Protein AF-A0A1I8PEB0-F1 (afdb_monomer)

Foldseek 3Di:
DDPVVVVVVVVVVVVVVVVVVVVVVVVVVVVVVVVVVVVVVVVVVVVVVVVVVVVVVVVVVVVVVVVCVVVVVVVPLQPDDDPPDPPVLVVLLNVVLVCPQPEDPVSLVVVLVPDDPVCLVSLLVSLLSQQPPPHLQARVCRHYPLVLLVQADCCCPDVRHHPVVSVSVLVSSCSSRDDVVDDPVNSNVSNRNNSVVSVVVVVVVVVVVVVPDPPDDDDDDDDDDDDDDDPDDDDDPDPDDPPDDDDDDDDDDDDDDDD

InterPro domains:
  IPR032071 Domain of unknown function DUF4806 [PF16064] (99-176)

Solvent-accessible surface area (backbone atoms only — not comparable to full-atom values): 15613 Å² total; per-residue (Å²): 133,60,72,68,59,55,52,52,52,50,50,52,51,53,52,51,52,51,49,54,52,48,61,61,64,65,47,55,66,60,56,53,51,50,54,50,50,51,53,50,52,52,49,53,52,51,52,54,51,53,50,50,52,51,51,51,57,48,52,53,50,51,52,53,48,62,66,42,49,67,59,54,46,66,60,36,78,82,68,68,77,68,99,83,61,63,74,67,59,54,52,53,42,55,58,56,54,70,55,48,41,30,59,43,64,67,56,48,53,53,49,46,68,70,59,44,89,92,47,45,66,55,50,20,55,48,47,25,66,57,24,56,100,59,39,51,44,73,27,42,66,54,52,36,19,69,61,34,50,70,48,38,32,66,86,29,65,90,93,21,46,40,49,67,73,40,52,66,54,52,50,36,54,46,63,35,67,59,46,95,91,62,45,72,70,58,51,54,51,36,48,49,50,13,49,48,52,55,49,51,53,52,51,50,58,51,50,54,58,58,72,70,47,79,91,77,76,92,72,88,85,80,90,81,95,75,84,90,80,80,86,79,77,82,81,79,82,79,80,86,76,84,76,79,83,80,84,78,81,84,78,89,79,81,87,83,88,84,137

Nearest PDB structures (foldseek):
  7mfe-assembly1_C  TM=2.467E-01  e=4.191E+00  Homo sapiens

Radius of gyration: 39.17 Å; Cα contacts (8 Å, |Δi|>4): 129; chains: 1; bounding box: 96×55×120 Å

Mean predicted aligned error: 18.38 Å

pLDDT: mean 77.42, std 20.1, range [35.03, 95.75]

Organism: Stomoxys calcitrans (NCBI:txid35570)

Structure (mmCIF, N/CA/C/O backbone):
data_AF-A0A1I8PEB0-F1
#
_entry.id   AF-A0A1I8PEB0-F1
#
loop_
_atom_site.group_PDB
_atom_site.id
_atom_site.type_symbol
_atom_site.label_atom_id
_atom_site.label_alt_id
_atom_site.label_comp_id
_atom_site.label_asym_id
_atom_site.label_entity_id
_atom_site.label_seq_id
_atom_site.pdbx_PDB_ins_code
_atom_site.Cartn_x
_atom_site.Cartn_y
_atom_site.Cartn_z
_atom_site.occupancy
_atom_site.B_iso_or_equiv
_atom_site.auth_seq_id
_atom_site.auth_comp_id
_atom_site.auth_asym_id
_atom_site.auth_atom_id
_atom_site.pdbx_PDB_model_num
ATOM 1 N N . MET A 1 1 ? 44.544 24.544 -92.061 1.00 59.66 1 MET A N 1
ATOM 2 C CA . MET A 1 1 ? 44.917 23.371 -91.244 1.00 59.66 1 MET A CA 1
ATOM 3 C C . MET A 1 1 ? 44.962 22.172 -92.156 1.00 59.66 1 MET A C 1
ATOM 5 O O . MET A 1 1 ? 43.990 21.951 -92.871 1.00 59.66 1 MET A O 1
ATOM 9 N N . ASP A 1 2 ? 46.089 21.476 -92.161 1.00 87.69 2 ASP A N 1
ATOM 10 C CA . ASP A 1 2 ? 46.293 20.269 -92.954 1.00 87.69 2 ASP A CA 1
ATOM 11 C C . ASP A 1 2 ? 45.490 19.097 -92.355 1.00 87.69 2 ASP A C 1
ATOM 13 O O . ASP A 1 2 ? 45.157 19.089 -91.167 1.00 87.69 2 ASP A O 1
ATOM 17 N N . LEU A 1 3 ? 45.118 18.117 -93.174 1.00 89.12 3 LEU A N 1
ATOM 18 C CA . LEU A 1 3 ? 44.353 16.955 -92.718 1.00 89.12 3 LEU A CA 1
ATOM 19 C C . LEU A 1 3 ? 45.156 16.146 -91.688 1.00 89.12 3 LEU A C 1
ATOM 21 O O . LEU A 1 3 ? 44.590 15.668 -90.706 1.00 89.12 3 LEU A O 1
ATOM 25 N N . ALA A 1 4 ? 46.478 16.076 -91.867 1.00 89.69 4 ALA A N 1
ATOM 26 C CA . ALA A 1 4 ? 47.392 15.392 -90.960 1.00 89.69 4 ALA A CA 1
ATOM 27 C C . ALA A 1 4 ? 47.328 15.946 -89.526 1.00 89.69 4 ALA A C 1
ATOM 29 O O . ALA A 1 4 ? 47.241 15.172 -88.574 1.00 89.69 4 ALA A O 1
ATOM 30 N N . THR A 1 5 ? 47.267 17.273 -89.357 1.00 91.19 5 THR A N 1
ATOM 31 C CA . THR A 1 5 ? 47.213 17.893 -88.021 1.00 91.19 5 THR A CA 1
ATOM 32 C C . THR A 1 5 ? 45.907 17.576 -87.294 1.00 91.19 5 THR A C 1
ATOM 34 O O . THR A 1 5 ? 45.917 17.316 -86.095 1.00 91.19 5 THR A O 1
ATOM 37 N N . LYS A 1 6 ? 44.782 17.513 -88.020 1.00 92.69 6 LYS A N 1
ATOM 38 C CA .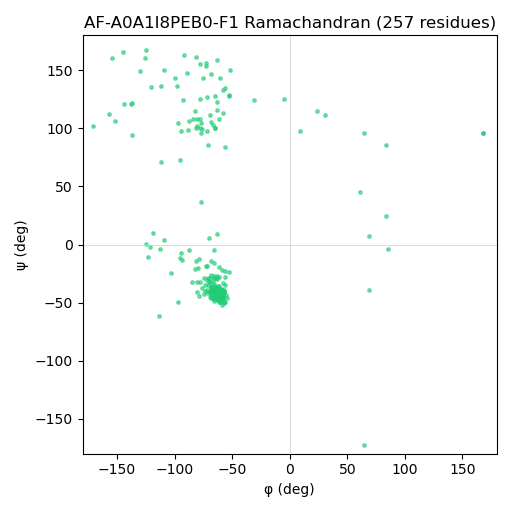 LYS A 1 6 ? 43.484 17.134 -87.433 1.00 92.69 6 LYS A CA 1
ATOM 39 C C . LYS A 1 6 ? 43.444 15.667 -87.008 1.00 92.69 6 LYS A C 1
ATOM 41 O O . LYS A 1 6 ? 42.836 15.339 -85.994 1.00 92.69 6 LYS A O 1
ATOM 46 N N . VAL A 1 7 ? 44.080 14.784 -87.780 1.00 93.81 7 VAL A N 1
ATOM 47 C CA . VAL A 1 7 ? 44.193 13.361 -87.430 1.00 93.81 7 VAL A CA 1
ATOM 48 C C . VAL A 1 7 ? 45.044 13.190 -86.171 1.00 93.81 7 VAL A C 1
ATOM 50 O O . VAL A 1 7 ? 44.667 12.426 -85.287 1.00 93.81 7 VAL A O 1
ATOM 53 N N . GLU A 1 8 ? 46.138 13.938 -86.037 1.00 93.94 8 GLU A N 1
ATOM 54 C CA . GLU A 1 8 ? 46.986 13.883 -84.844 1.00 93.94 8 GLU A CA 1
ATOM 55 C C . GLU A 1 8 ? 46.269 14.405 -83.584 1.00 93.94 8 GLU A C 1
ATOM 57 O O . GLU A 1 8 ? 46.359 13.790 -82.520 1.00 93.94 8 GLU A O 1
ATOM 62 N N . GLU A 1 9 ? 45.497 15.491 -83.699 1.00 93.56 9 GLU A N 1
ATOM 63 C CA . GLU A 1 9 ? 44.647 15.998 -82.611 1.00 93.56 9 GLU A CA 1
ATOM 64 C C . GLU A 1 9 ? 43.569 14.988 -82.197 1.00 93.56 9 GLU A C 1
ATOM 66 O O . GLU A 1 9 ? 43.364 14.753 -81.005 1.00 93.56 9 GLU A O 1
ATOM 71 N N . LEU A 1 10 ? 42.917 14.334 -83.165 1.00 93.75 10 LEU A N 1
ATOM 72 C CA . LEU A 1 10 ? 41.929 13.289 -82.887 1.00 93.75 10 LEU A CA 1
ATOM 73 C C . LEU A 1 10 ? 42.548 12.076 -82.191 1.00 93.75 10 LEU A C 1
ATOM 75 O O . LEU A 1 10 ? 41.932 11.523 -81.279 1.00 93.75 10 LEU A O 1
ATOM 79 N N . ILE A 1 11 ? 43.760 11.672 -82.577 1.00 95.25 11 ILE A N 1
ATOM 80 C CA . ILE A 1 11 ? 44.478 10.585 -81.904 1.00 95.25 11 ILE A CA 1
ATOM 81 C C . ILE A 1 11 ? 44.767 10.977 -80.454 1.00 95.25 11 ILE A C 1
ATOM 83 O O . ILE A 1 11 ? 44.445 10.195 -79.563 1.00 95.25 11 ILE A O 1
ATOM 87 N N . LYS A 1 12 ? 45.272 12.196 -80.206 1.00 95.31 12 LYS A N 1
ATOM 88 C CA . LYS A 1 12 ? 45.546 12.704 -78.848 1.00 95.31 12 LYS A CA 1
ATOM 89 C C . LYS A 1 12 ? 44.291 12.735 -77.976 1.00 95.31 12 LYS A C 1
ATOM 91 O O . LYS A 1 12 ? 44.322 12.249 -76.846 1.00 95.31 12 LYS A O 1
ATOM 96 N N . LEU A 1 13 ? 43.175 13.236 -78.509 1.00 95.25 13 LEU A N 1
ATOM 97 C CA . LEU A 1 13 ? 41.889 13.238 -77.805 1.00 95.25 13 LEU A CA 1
ATOM 98 C C . LEU A 1 13 ? 41.402 11.817 -77.514 1.00 95.25 13 LEU A C 1
ATOM 100 O O . LEU A 1 13 ? 40.987 11.524 -76.397 1.00 95.25 13 LEU A O 1
ATOM 104 N N . THR A 1 14 ? 41.507 10.913 -78.488 1.00 94.06 14 THR A N 1
ATOM 105 C CA . THR A 1 14 ? 41.080 9.518 -78.318 1.00 94.06 14 THR A CA 1
ATOM 106 C C . THR A 1 14 ? 41.932 8.797 -77.274 1.00 94.06 14 THR A C 1
ATOM 108 O O . THR A 1 14 ? 41.401 8.013 -76.490 1.00 94.06 14 THR A O 1
ATOM 111 N N . THR A 1 15 ? 43.241 9.054 -77.226 1.00 94.44 15 THR A N 1
ATOM 112 C CA . THR A 1 15 ? 44.120 8.480 -76.198 1.00 94.44 15 THR A CA 1
ATOM 113 C C . THR A 1 15 ? 43.839 9.057 -74.816 1.00 94.44 15 THR A C 1
ATOM 115 O O . THR A 1 15 ? 43.787 8.289 -73.861 1.00 94.44 15 THR A O 1
ATOM 118 N N . SER A 1 16 ? 43.580 10.366 -74.714 1.00 94.69 16 SER A N 1
ATOM 119 C CA . SER A 1 16 ? 43.236 11.018 -73.443 1.00 94.69 16 SER A CA 1
ATOM 120 C C . SER A 1 16 ? 41.915 10.487 -72.884 1.00 94.69 16 SER A C 1
ATOM 122 O O . SER A 1 16 ? 41.850 10.090 -71.727 1.00 94.69 16 SER A O 1
ATOM 124 N N . LEU A 1 17 ? 40.884 10.378 -73.728 1.00 92.31 17 LEU A N 1
ATOM 125 C CA . LEU A 1 17 ? 39.584 9.825 -73.335 1.00 92.31 17 LEU A CA 1
ATOM 126 C C . LEU A 1 17 ? 39.680 8.354 -72.924 1.00 92.31 17 LEU A C 1
ATOM 128 O O . LEU A 1 17 ? 39.022 7.935 -71.977 1.00 92.31 17 LEU A O 1
ATOM 132 N N . LYS A 1 18 ? 40.502 7.554 -73.613 1.00 89.88 18 LYS A N 1
ATOM 133 C CA . LYS A 1 18 ? 40.740 6.161 -73.209 1.00 89.88 18 LYS A CA 1
ATOM 134 C C . LYS A 1 18 ? 41.412 6.072 -71.842 1.00 89.88 18 LYS A C 1
ATOM 136 O O . LYS A 1 18 ? 41.039 5.203 -71.066 1.00 89.88 18 LYS A O 1
ATOM 141 N N . GLN A 1 19 ? 42.365 6.955 -71.553 1.00 88.56 19 GLN A N 1
ATOM 142 C CA . GLN A 1 19 ? 43.036 6.991 -70.257 1.00 88.56 19 GLN A CA 1
ATOM 143 C C . GLN A 1 19 ? 42.070 7.401 -69.134 1.00 88.56 19 GLN A C 1
ATOM 145 O O . GLN A 1 19 ? 41.994 6.706 -68.126 1.00 88.56 19 GLN A O 1
ATOM 150 N N . GLU A 1 20 ? 41.269 8.450 -69.337 1.00 86.88 20 GLU A N 1
ATOM 151 C CA . GLU A 1 20 ? 40.251 8.882 -68.365 1.00 86.88 20 GLU A CA 1
ATOM 152 C C . GLU A 1 20 ? 39.190 7.801 -68.108 1.00 86.88 20 GLU A C 1
ATOM 154 O O . GLU A 1 20 ? 38.785 7.578 -66.966 1.00 86.88 20 GLU A O 1
ATOM 159 N N . LEU A 1 21 ? 38.753 7.085 -69.152 1.00 81.56 21 LEU A N 1
ATOM 160 C CA . LEU A 1 21 ? 37.829 5.958 -68.999 1.00 81.56 21 LEU A CA 1
ATOM 161 C C . LEU A 1 21 ? 38.449 4.810 -68.197 1.00 81.56 21 LEU A C 1
ATOM 163 O O . LEU A 1 21 ? 37.746 4.178 -67.410 1.00 81.56 21 LEU A O 1
ATOM 167 N N . GLU A 1 22 ? 39.744 4.551 -68.362 1.00 80.94 22 GLU A N 1
ATOM 168 C CA . GLU A 1 22 ? 40.444 3.501 -67.623 1.00 80.94 22 GLU A CA 1
ATOM 169 C C . GLU A 1 22 ? 40.640 3.870 -66.146 1.00 80.94 22 GLU A C 1
ATOM 171 O O . GLU A 1 22 ? 40.430 3.034 -65.268 1.00 80.94 22 GLU A O 1
ATOM 176 N N . GLU A 1 23 ? 40.941 5.139 -65.854 1.00 78.06 23 GLU A N 1
ATOM 177 C CA . GLU A 1 23 ? 41.034 5.675 -64.489 1.00 78.06 23 GLU A CA 1
ATOM 178 C C . GLU A 1 23 ? 39.674 5.674 -63.769 1.00 78.06 23 GLU A C 1
ATOM 180 O O . GLU A 1 23 ? 39.597 5.397 -62.570 1.00 78.06 23 GLU A O 1
ATOM 185 N N . LEU A 1 24 ? 38.577 5.926 -64.492 1.00 71.69 24 LEU A N 1
ATOM 186 C CA . LEU A 1 24 ? 37.222 5.816 -63.948 1.00 71.69 24 LEU A CA 1
ATOM 187 C C . LEU A 1 24 ? 36.781 4.363 -63.757 1.00 71.69 24 LEU A C 1
ATOM 189 O O . LEU A 1 24 ? 36.082 4.076 -62.783 1.00 71.69 24 LEU A O 1
ATOM 193 N N . ARG A 1 25 ? 37.196 3.449 -64.646 1.00 69.12 25 ARG A N 1
ATOM 194 C CA . ARG A 1 25 ? 36.902 2.014 -64.527 1.00 69.12 25 ARG A CA 1
ATOM 195 C C . ARG A 1 25 ? 37.692 1.356 -63.395 1.00 69.12 25 ARG A C 1
ATOM 197 O O . ARG A 1 25 ? 37.159 0.464 -62.755 1.00 69.12 25 ARG A O 1
ATOM 204 N N . GLY A 1 26 ? 38.896 1.844 -63.086 1.00 60.25 26 GLY A N 1
ATOM 205 C CA . GLY A 1 26 ? 39.718 1.395 -61.954 1.00 60.25 26 GLY A CA 1
ATOM 206 C C . GLY A 1 26 ? 39.194 1.775 -60.559 1.00 60.25 26 GLY A C 1
ATOM 207 O O . GLY A 1 26 ? 39.861 1.500 -59.562 1.00 60.25 26 GLY A O 1
ATOM 208 N N . LYS A 1 27 ? 38.002 2.379 -60.439 1.00 60.03 27 LYS A N 1
ATOM 209 C CA . LYS A 1 27 ? 37.324 2.639 -59.152 1.00 60.03 27 LYS A CA 1
ATOM 210 C C . LYS A 1 27 ? 36.664 1.386 -58.552 1.00 60.03 27 LYS A C 1
ATOM 212 O O . LYS A 1 27 ? 35.638 1.487 -57.881 1.00 60.03 27 LYS A O 1
ATOM 217 N N . ASP A 1 28 ? 37.292 0.223 -58.708 1.00 60.53 28 ASP A N 1
ATOM 218 C CA . ASP A 1 28 ? 36.916 -1.033 -58.042 1.00 60.53 28 ASP A CA 1
ATOM 219 C C . ASP A 1 28 ? 36.893 -0.896 -56.506 1.00 60.53 28 ASP A C 1
ATOM 221 O O . ASP A 1 28 ? 36.167 -1.612 -55.821 1.00 60.53 28 ASP A O 1
ATOM 225 N N . GLY A 1 29 ? 37.614 0.089 -55.955 1.00 61.28 29 GLY A N 1
ATOM 226 C CA . GLY A 1 29 ? 37.575 0.419 -54.528 1.00 61.28 29 GLY A CA 1
ATOM 227 C C . GLY A 1 29 ? 36.208 0.899 -54.024 1.00 61.28 29 GLY A C 1
ATOM 228 O O . GLY A 1 29 ? 35.895 0.699 -52.857 1.00 61.28 29 GLY A O 1
ATOM 229 N N . VAL A 1 30 ? 35.362 1.494 -54.876 1.00 67.81 30 VAL A N 1
ATOM 230 C CA . VAL A 1 30 ? 34.005 1.900 -54.459 1.00 67.81 30 VAL A CA 1
ATOM 231 C C . VAL A 1 30 ? 33.101 0.679 -54.308 1.00 67.81 30 VAL A C 1
ATOM 233 O O . VAL A 1 30 ? 32.349 0.613 -53.342 1.00 67.81 30 VAL A O 1
ATOM 236 N N . ASN A 1 31 ? 33.214 -0.300 -55.210 1.00 69.25 31 ASN A N 1
ATOM 237 C CA . ASN A 1 31 ? 32.451 -1.546 -55.130 1.00 69.25 31 ASN A CA 1
ATOM 238 C C . ASN A 1 31 ? 32.916 -2.411 -53.950 1.00 69.25 31 ASN A C 1
ATOM 240 O O . ASN A 1 31 ? 32.081 -2.910 -53.210 1.00 69.25 31 ASN A O 1
ATOM 244 N N . ALA A 1 32 ? 34.228 -2.494 -53.703 1.00 74.12 32 ALA A N 1
ATOM 245 C CA . ALA A 1 32 ? 34.768 -3.216 -52.549 1.00 74.12 32 ALA A CA 1
ATOM 246 C C . ALA A 1 32 ? 34.288 -2.632 -51.206 1.00 74.12 32 ALA A C 1
ATOM 248 O O . ALA A 1 32 ? 33.910 -3.380 -50.308 1.00 74.12 32 ALA A O 1
ATOM 249 N N . ASN A 1 33 ? 34.236 -1.301 -51.085 1.00 79.50 33 ASN A N 1
ATOM 250 C CA . ASN A 1 33 ? 33.689 -0.648 -49.893 1.00 79.50 33 ASN A CA 1
ATOM 251 C C . ASN A 1 33 ? 32.184 -0.915 -49.731 1.00 79.50 33 ASN A C 1
ATOM 253 O O . ASN A 1 33 ? 31.692 -0.999 -48.609 1.00 79.50 33 ASN A O 1
ATOM 257 N N . LEU A 1 34 ? 31.447 -1.026 -50.841 1.00 81.19 34 LEU A N 1
ATOM 258 C CA . LEU A 1 34 ? 30.013 -1.320 -50.841 1.00 81.19 34 LEU A CA 1
ATOM 259 C C . LEU A 1 34 ? 29.753 -2.754 -50.355 1.00 81.19 34 LEU A C 1
ATOM 261 O O . LEU A 1 34 ? 28.912 -2.950 -49.482 1.00 81.19 34 LEU A O 1
ATOM 265 N N . ASP A 1 35 ? 30.548 -3.719 -50.823 1.00 82.81 35 ASP A N 1
ATOM 266 C CA . ASP A 1 35 ? 30.508 -5.111 -50.359 1.00 82.81 35 ASP A CA 1
ATOM 267 C C . ASP A 1 35 ? 30.873 -5.229 -48.865 1.00 82.81 35 ASP A C 1
ATOM 269 O O . ASP A 1 35 ? 30.265 -6.003 -48.118 1.00 82.81 35 ASP A O 1
ATOM 273 N N . GLU A 1 36 ? 31.853 -4.446 -48.398 1.00 88.75 36 GLU A N 1
ATOM 274 C CA . GLU A 1 36 ? 32.243 -4.399 -46.984 1.00 88.75 36 GLU A CA 1
ATOM 275 C C . GLU A 1 36 ? 31.124 -3.814 -46.106 1.00 88.75 36 GLU A C 1
ATOM 277 O O . GLU A 1 36 ? 30.752 -4.418 -45.099 1.00 88.75 36 GLU A O 1
ATOM 282 N N . LEU A 1 37 ? 30.499 -2.715 -46.541 1.00 88.19 37 LEU A N 1
ATOM 283 C CA . LEU A 1 37 ? 29.328 -2.117 -45.890 1.00 88.19 37 LEU A CA 1
ATOM 284 C C . LEU A 1 37 ? 28.127 -3.073 -45.841 1.00 88.19 37 LEU A C 1
ATOM 286 O O . LEU A 1 37 ? 27.441 -3.148 -44.820 1.00 88.19 37 LEU A O 1
ATOM 290 N N . GLU A 1 38 ? 27.859 -3.823 -46.912 1.00 89.88 38 GLU A N 1
ATOM 291 C CA . GLU A 1 38 ? 26.786 -4.825 -46.925 1.00 89.88 38 GLU A CA 1
ATOM 292 C C . GLU A 1 38 ? 27.051 -5.952 -45.925 1.00 89.88 38 GLU A C 1
ATOM 294 O O . GLU A 1 38 ? 26.142 -6.381 -45.202 1.00 89.88 38 GLU A O 1
ATOM 299 N N . LYS A 1 39 ? 28.307 -6.396 -45.826 1.00 93.25 39 LYS A N 1
ATOM 300 C CA . LYS A 1 39 ? 28.725 -7.410 -44.858 1.00 93.25 39 LYS A CA 1
ATOM 301 C C . LYS A 1 39 ? 28.588 -6.911 -43.418 1.00 93.25 39 LYS A C 1
ATOM 303 O O . LYS A 1 39 ? 28.069 -7.644 -42.573 1.00 93.25 39 LYS A O 1
ATOM 308 N N . GLU A 1 40 ? 28.992 -5.675 -43.137 1.00 93.81 40 GLU A N 1
ATOM 309 C CA . GLU A 1 40 ? 28.801 -5.048 -41.824 1.00 93.81 40 GLU A CA 1
ATOM 310 C C . GLU A 1 40 ? 27.314 -4.895 -41.481 1.00 93.81 40 GLU A C 1
ATOM 312 O O . GLU A 1 40 ? 26.886 -5.244 -40.378 1.00 93.81 40 GLU A O 1
ATOM 317 N N . MET A 1 41 ? 26.490 -4.456 -42.436 1.00 91.25 41 MET A N 1
ATOM 318 C CA . MET A 1 41 ? 25.046 -4.314 -42.246 1.00 91.25 41 MET A CA 1
ATOM 319 C C . MET A 1 41 ? 24.368 -5.662 -41.959 1.00 91.25 41 MET A C 1
ATOM 321 O O . MET A 1 41 ? 23.452 -5.737 -41.132 1.00 91.25 41 MET A O 1
ATOM 325 N N . ALA A 1 42 ? 24.814 -6.736 -42.617 1.00 91.50 42 ALA A N 1
ATOM 326 C CA . ALA A 1 42 ? 24.352 -8.092 -42.341 1.00 91.50 42 ALA A CA 1
ATOM 327 C C . ALA A 1 42 ? 24.759 -8.558 -40.932 1.00 91.50 42 ALA A C 1
ATOM 329 O O . ALA A 1 42 ? 23.924 -9.114 -40.212 1.00 91.50 42 ALA A O 1
ATOM 330 N N . GLY A 1 43 ? 25.997 -8.269 -40.512 1.00 93.88 43 GLY A N 1
ATOM 331 C CA . GLY A 1 43 ? 26.488 -8.543 -39.159 1.00 93.88 43 GLY A CA 1
ATOM 332 C C . GLY A 1 43 ? 25.652 -7.843 -38.087 1.00 93.88 43 GLY A C 1
ATOM 333 O O . GLY A 1 43 ? 25.087 -8.499 -37.211 1.00 93.88 43 GLY A O 1
ATOM 334 N N . LEU A 1 44 ? 25.449 -6.532 -38.232 1.00 94.44 44 LEU A N 1
ATOM 335 C CA . LEU A 1 44 ? 24.632 -5.734 -37.313 1.00 94.44 44 LEU A CA 1
ATOM 336 C C . LEU A 1 44 ? 23.182 -6.230 -37.239 1.00 94.44 44 LEU A C 1
ATOM 338 O O . LEU A 1 44 ? 22.593 -6.284 -36.160 1.00 94.44 44 LEU A O 1
ATOM 342 N N . LYS A 1 45 ? 22.587 -6.640 -38.367 1.00 93.00 45 LYS A N 1
ATOM 343 C CA . LYS A 1 45 ? 21.248 -7.253 -38.369 1.00 93.00 45 LYS A CA 1
ATOM 344 C C . LYS A 1 45 ? 21.202 -8.546 -37.557 1.00 93.00 45 LYS A C 1
ATOM 346 O O . LYS A 1 45 ? 20.215 -8.776 -36.856 1.00 93.00 45 LYS A O 1
ATOM 351 N N . SER A 1 46 ? 22.233 -9.382 -37.656 1.00 94.75 46 SER A N 1
ATOM 352 C CA . SER A 1 46 ? 22.329 -10.617 -36.875 1.00 94.75 46 SER A CA 1
ATOM 353 C C . SER A 1 46 ? 22.398 -10.315 -35.376 1.00 94.75 46 SER A C 1
ATOM 355 O O . SER A 1 46 ? 21.608 -10.860 -34.605 1.00 94.75 46 SER A O 1
ATOM 357 N N . GLU A 1 47 ? 23.255 -9.376 -34.974 1.00 95.75 47 GLU A N 1
ATOM 358 C CA . GLU A 1 47 ? 23.404 -8.964 -33.572 1.00 95.75 47 GLU A CA 1
ATOM 359 C C . GLU A 1 47 ? 22.112 -8.366 -32.997 1.00 95.75 47 GLU A C 1
ATOM 361 O O . GLU A 1 47 ? 21.695 -8.715 -31.891 1.00 95.75 47 GLU A O 1
ATOM 366 N N . ILE A 1 48 ? 21.414 -7.516 -33.762 1.00 95.62 48 ILE A N 1
ATOM 367 C CA . ILE A 1 48 ? 20.116 -6.950 -33.358 1.00 95.62 48 ILE A CA 1
ATOM 368 C C . ILE A 1 48 ? 19.088 -8.060 -33.106 1.00 95.62 48 ILE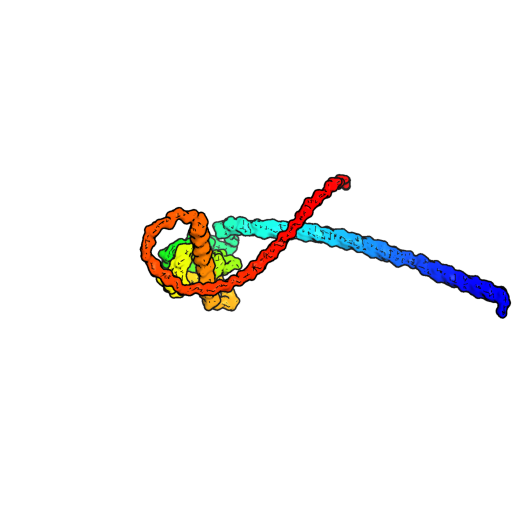 A C 1
ATOM 370 O O . ILE A 1 48 ? 18.322 -7.993 -32.138 1.00 95.62 48 ILE A O 1
ATOM 374 N N . ASN A 1 49 ? 19.058 -9.088 -33.954 1.00 92.81 49 ASN A N 1
ATOM 375 C CA . ASN A 1 49 ? 18.133 -10.205 -33.790 1.00 92.81 49 ASN A CA 1
ATOM 376 C C . ASN A 1 49 ? 18.470 -11.052 -32.557 1.00 92.81 49 ASN A C 1
ATOM 378 O O . ASN A 1 49 ? 17.563 -11.437 -31.814 1.00 92.81 49 ASN A O 1
ATOM 382 N N . GLU A 1 50 ? 19.753 -11.291 -32.297 1.00 95.19 50 GLU A N 1
ATOM 383 C CA . GLU A 1 50 ? 20.204 -12.021 -31.113 1.00 95.19 50 GLU A CA 1
ATOM 384 C C . GLU A 1 50 ? 19.896 -11.256 -29.817 1.00 95.19 50 GLU A C 1
ATOM 386 O O . GLU A 1 50 ? 19.354 -11.827 -28.861 1.00 95.19 50 GLU A O 1
ATOM 391 N N . LEU A 1 51 ? 20.127 -9.939 -29.807 1.00 95.69 51 LEU A N 1
ATOM 392 C CA . LEU A 1 51 ? 19.753 -9.052 -28.705 1.00 95.69 51 LEU A CA 1
ATOM 393 C C . LEU A 1 51 ? 18.244 -9.067 -28.459 1.00 95.69 51 LEU A C 1
ATOM 395 O O . LEU A 1 51 ? 17.801 -9.205 -27.316 1.00 95.69 51 LEU A O 1
ATOM 399 N N . LYS A 1 52 ? 17.438 -8.980 -29.523 1.00 94.06 52 LYS A N 1
ATOM 400 C CA . LYS A 1 52 ? 15.974 -9.041 -29.431 1.00 94.06 52 LYS A CA 1
ATOM 401 C C . LYS A 1 52 ? 15.510 -10.364 -28.824 1.00 94.06 52 LYS A C 1
ATOM 403 O O . LYS A 1 52 ? 14.662 -10.363 -27.930 1.00 94.06 52 LYS A O 1
ATOM 408 N N . TYR A 1 53 ? 16.088 -11.481 -29.259 1.00 95.12 53 TYR A N 1
ATOM 409 C CA . TYR A 1 53 ? 15.783 -12.799 -28.710 1.00 95.12 53 TYR A CA 1
ATOM 410 C C . TYR A 1 53 ? 16.155 -12.903 -27.223 1.00 95.12 53 TYR A C 1
ATOM 412 O O . TYR A 1 53 ? 15.342 -13.344 -26.400 1.00 95.12 53 TYR A O 1
ATOM 420 N N . CYS A 1 54 ? 17.345 -12.429 -26.845 1.00 92.25 54 CYS A N 1
ATOM 421 C CA . CYS A 1 54 ? 17.786 -12.392 -25.452 1.00 92.25 54 CYS A CA 1
ATOM 422 C C . CYS A 1 54 ? 16.859 -11.539 -24.576 1.00 92.25 54 CYS A C 1
ATOM 424 O O . CYS A 1 54 ? 16.449 -11.987 -23.500 1.00 92.25 54 CYS A O 1
ATOM 426 N N . LEU A 1 55 ? 16.471 -10.354 -25.053 1.00 93.81 55 LEU A N 1
ATOM 427 C CA . LEU A 1 55 ? 15.564 -9.449 -24.351 1.00 93.81 55 LEU A CA 1
ATOM 428 C C . LEU A 1 55 ? 14.182 -10.083 -24.148 1.00 93.81 55 LEU A C 1
ATOM 430 O O . LEU A 1 55 ? 13.640 -10.043 -23.046 1.00 93.81 55 LEU A O 1
ATOM 434 N N . MET A 1 56 ? 13.629 -10.740 -25.171 1.00 93.56 56 MET A N 1
ATOM 435 C CA . MET A 1 56 ? 12.350 -11.450 -25.053 1.00 93.56 56 MET A CA 1
ATOM 436 C C . MET A 1 56 ? 12.416 -12.572 -24.010 1.00 93.56 56 MET A C 1
ATOM 438 O O . MET A 1 56 ? 11.523 -12.696 -23.168 1.00 93.56 56 MET A O 1
ATOM 442 N N . LYS A 1 57 ? 13.500 -13.354 -24.008 1.00 93.44 57 LYS A N 1
ATOM 443 C CA . LYS A 1 57 ? 13.718 -14.425 -23.026 1.00 93.44 57 LYS A CA 1
ATOM 444 C C . LYS A 1 57 ? 13.854 -13.880 -21.600 1.00 93.44 57 LYS A C 1
ATOM 446 O O . LYS A 1 57 ? 13.360 -14.501 -20.657 1.00 93.44 57 LYS A O 1
ATOM 451 N N . GLN A 1 58 ? 14.503 -12.729 -21.424 1.00 93.06 58 GLN A N 1
ATOM 452 C CA . GLN A 1 58 ? 14.600 -12.053 -20.128 1.00 93.06 58 GLN A CA 1
ATOM 453 C C . GLN A 1 58 ? 13.249 -11.491 -19.674 1.00 93.06 58 GLN A C 1
ATOM 455 O O . GLN A 1 58 ? 12.851 -11.741 -18.538 1.00 93.06 58 GLN A O 1
ATOM 460 N N . ASN A 1 59 ? 12.499 -10.833 -20.560 1.00 92.50 59 ASN A N 1
ATOM 461 C CA . ASN A 1 59 ? 11.160 -10.322 -20.260 1.00 92.50 59 ASN A CA 1
ATOM 462 C C . ASN A 1 59 ? 10.211 -11.446 -19.824 1.00 92.50 59 ASN A C 1
ATOM 464 O O . ASN A 1 59 ? 9.494 -11.297 -18.835 1.00 92.50 59 ASN A O 1
ATOM 468 N N . ALA A 1 60 ? 10.269 -12.611 -20.478 1.00 91.88 60 ALA A N 1
ATOM 469 C CA . ALA A 1 60 ? 9.504 -13.787 -20.067 1.00 91.88 60 ALA A CA 1
ATOM 470 C C . ALA A 1 60 ? 9.867 -14.258 -18.643 1.00 91.88 60 ALA A C 1
ATOM 472 O O . ALA A 1 60 ? 8.981 -14.572 -17.847 1.00 91.88 60 ALA A O 1
ATOM 473 N N . LYS A 1 61 ? 11.160 -14.258 -18.283 1.00 92.06 61 LYS A N 1
ATOM 474 C CA . LYS A 1 61 ? 11.611 -14.584 -16.918 1.00 92.06 61 LYS A CA 1
ATOM 475 C C . LYS A 1 61 ? 11.138 -13.552 -15.892 1.00 92.06 61 LYS A C 1
ATOM 477 O O . LYS A 1 61 ? 10.673 -13.945 -14.825 1.00 92.06 61 LYS A O 1
ATOM 482 N N . ILE A 1 62 ? 11.228 -12.259 -16.206 1.00 92.31 62 ILE A N 1
ATOM 483 C CA . ILE A 1 62 ? 10.763 -11.174 -15.328 1.00 92.31 62 ILE A CA 1
ATOM 484 C C . ILE A 1 62 ? 9.264 -11.328 -15.059 1.00 92.31 62 ILE A C 1
ATOM 486 O O . ILE A 1 62 ? 8.850 -11.316 -13.901 1.00 92.31 62 ILE A O 1
ATOM 490 N N . LEU A 1 63 ? 8.459 -11.557 -16.098 1.00 89.38 63 LEU A N 1
ATOM 491 C CA . LEU A 1 63 ? 7.021 -11.788 -15.951 1.00 89.38 63 LEU A CA 1
ATOM 492 C C . LEU A 1 63 ? 6.730 -13.026 -15.097 1.00 89.38 63 LEU A C 1
ATOM 494 O O . LEU A 1 63 ? 5.915 -12.961 -14.177 1.00 89.38 63 LEU A O 1
ATOM 498 N N . ALA A 1 64 ? 7.438 -14.136 -15.330 1.00 88.44 64 ALA A N 1
ATOM 499 C CA . ALA A 1 64 ? 7.295 -15.337 -14.510 1.00 88.44 64 ALA A CA 1
ATOM 500 C C . ALA A 1 64 ? 7.596 -15.061 -13.024 1.00 88.44 64 ALA A C 1
ATOM 502 O O . ALA A 1 64 ? 6.829 -15.480 -12.154 1.00 88.44 64 ALA A O 1
ATOM 503 N N . LEU A 1 65 ? 8.654 -14.301 -12.723 1.00 85.81 65 LEU A N 1
ATOM 504 C CA . LEU A 1 65 ? 8.997 -13.896 -11.357 1.00 85.81 65 LEU A CA 1
ATOM 505 C C . LEU A 1 65 ? 7.936 -12.966 -10.749 1.00 85.81 65 LEU A C 1
ATOM 507 O O . LEU A 1 65 ? 7.510 -13.192 -9.615 1.00 85.81 65 LEU A O 1
ATOM 511 N N . ILE A 1 66 ? 7.439 -11.978 -11.501 1.00 83.81 66 ILE A N 1
ATOM 512 C CA . ILE A 1 66 ? 6.357 -11.078 -11.064 1.00 83.81 66 ILE A CA 1
ATOM 513 C C . ILE A 1 66 ? 5.097 -11.873 -10.708 1.00 83.81 66 ILE A C 1
ATOM 515 O O . ILE A 1 66 ? 4.470 -11.602 -9.685 1.00 83.81 66 ILE A O 1
ATOM 519 N N . HIS A 1 67 ? 4.741 -12.895 -11.488 1.00 80.88 67 HIS A N 1
ATOM 520 C CA . HIS A 1 67 ? 3.592 -13.752 -11.186 1.00 80.88 67 HIS A CA 1
ATOM 521 C C . HIS A 1 67 ? 3.820 -14.679 -9.980 1.00 80.88 67 HIS A C 1
ATOM 523 O O . HIS A 1 67 ? 2.865 -15.028 -9.276 1.00 80.88 67 HIS A O 1
ATOM 529 N N . GLN A 1 68 ? 5.066 -15.072 -9.705 1.00 79.75 68 GLN A N 1
ATOM 530 C CA . GLN A 1 68 ? 5.419 -15.924 -8.565 1.00 79.75 68 GLN A CA 1
ATOM 531 C C . GLN A 1 68 ? 5.520 -15.149 -7.239 1.00 79.75 68 GLN A C 1
ATOM 533 O O . GLN A 1 68 ? 5.149 -15.687 -6.191 1.00 79.75 68 GLN A O 1
ATOM 538 N N . LEU A 1 69 ? 5.939 -13.879 -7.261 1.00 73.75 69 LEU A N 1
ATOM 539 C CA . LEU A 1 69 ? 6.132 -13.046 -6.063 1.00 73.75 69 LEU A CA 1
ATOM 540 C C . LEU A 1 69 ? 4.889 -12.955 -5.144 1.00 73.75 69 LEU A C 1
ATOM 542 O O . LEU A 1 69 ? 5.034 -13.171 -3.937 1.00 73.75 69 LEU A O 1
ATOM 546 N N . PRO A 1 70 ? 3.655 -12.732 -5.642 1.00 67.31 70 PRO A N 1
ATOM 547 C CA . PRO A 1 70 ? 2.451 -12.709 -4.808 1.00 67.31 70 PRO A CA 1
ATOM 548 C C . PRO A 1 70 ? 2.108 -14.061 -4.172 1.00 67.31 70 PRO A C 1
ATOM 550 O O . PRO A 1 70 ? 1.441 -14.102 -3.135 1.00 67.31 70 PRO A O 1
ATOM 553 N N . ARG A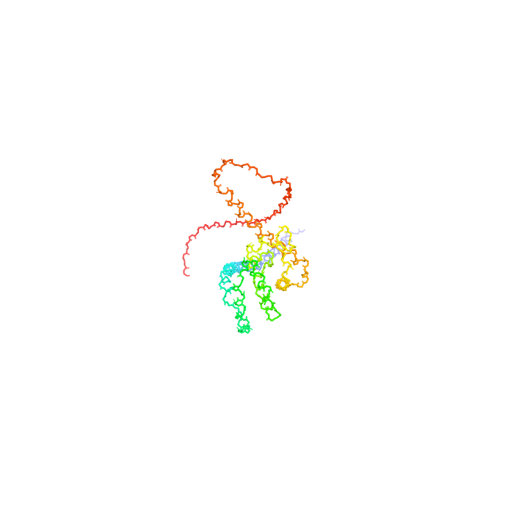 1 71 ? 2.516 -15.173 -4.802 1.00 61.38 71 ARG A N 1
ATOM 554 C CA . ARG A 1 71 ? 2.273 -16.536 -4.300 1.00 61.38 71 ARG A CA 1
ATOM 555 C C . ARG A 1 71 ? 3.282 -16.914 -3.220 1.00 61.38 71 ARG A C 1
ATOM 557 O O . ARG A 1 71 ? 2.885 -17.483 -2.207 1.00 61.38 71 ARG A O 1
ATOM 564 N N . MET A 1 72 ? 4.550 -16.547 -3.403 1.00 58.72 72 MET A N 1
ATOM 565 C CA . MET A 1 72 ? 5.591 -16.774 -2.398 1.00 58.72 72 MET A CA 1
ATOM 566 C C . MET A 1 72 ? 5.394 -15.884 -1.168 1.00 58.72 72 MET A C 1
ATOM 568 O O . MET A 1 72 ? 5.464 -16.374 -0.046 1.00 58.72 72 MET A O 1
ATOM 572 N N . ARG A 1 73 ? 5.020 -14.610 -1.353 1.00 58.22 73 ARG A N 1
ATOM 573 C CA . ARG A 1 73 ? 4.794 -13.696 -0.221 1.00 58.22 73 ARG A CA 1
ATOM 574 C C . ARG A 1 73 ? 3.557 -14.028 0.610 1.00 58.22 73 ARG A C 1
ATOM 576 O O . ARG A 1 73 ? 3.576 -13.818 1.813 1.00 58.22 73 ARG A O 1
ATOM 583 N N . ARG A 1 74 ? 2.508 -14.631 0.036 1.00 53.69 74 ARG A N 1
ATOM 584 C CA . ARG A 1 74 ? 1.388 -15.155 0.846 1.00 53.69 74 ARG A CA 1
ATOM 585 C C . ARG A 1 74 ? 1.804 -16.291 1.786 1.00 53.69 74 ARG A C 1
ATOM 587 O O . ARG A 1 74 ? 1.192 -16.429 2.837 1.00 53.69 74 ARG A O 1
ATOM 594 N N . LYS A 1 75 ? 2.835 -17.070 1.434 1.00 49.59 75 LYS A N 1
ATOM 595 C CA . LYS A 1 75 ? 3.410 -18.088 2.327 1.00 49.59 75 LYS A CA 1
ATOM 596 C C . LYS A 1 75 ? 4.333 -17.475 3.391 1.00 49.59 75 LYS A C 1
ATOM 598 O O . LYS A 1 75 ? 4.341 -17.969 4.508 1.00 49.59 75 LYS A O 1
ATOM 603 N N . THR A 1 76 ? 5.043 -16.381 3.093 1.00 48.78 76 THR A N 1
ATOM 604 C CA . THR A 1 76 ? 5.999 -15.759 4.035 1.00 48.78 76 THR A CA 1
ATOM 605 C C . THR A 1 76 ? 5.434 -14.629 4.904 1.00 48.78 76 THR A C 1
ATOM 607 O O . THR A 1 76 ? 6.047 -14.294 5.915 1.00 48.78 76 THR A O 1
ATOM 610 N N . VAL A 1 77 ? 4.249 -14.075 4.610 1.00 50.84 77 VAL A N 1
ATOM 611 C CA . VAL A 1 77 ? 3.570 -13.090 5.488 1.00 50.84 77 VAL A CA 1
ATOM 612 C C . VAL A 1 77 ? 3.236 -13.671 6.876 1.00 50.84 77 VAL A C 1
ATOM 614 O O . VAL A 1 77 ? 3.104 -12.910 7.827 1.00 50.84 77 VAL A O 1
ATOM 617 N N . LEU A 1 78 ? 3.209 -15.001 7.024 1.00 49.22 78 LEU A N 1
ATOM 618 C CA . LEU A 1 78 ? 3.035 -15.697 8.307 1.00 49.22 78 LEU A CA 1
ATOM 619 C C . LEU A 1 78 ? 4.281 -16.475 8.782 1.00 49.22 78 LEU A C 1
ATOM 621 O O . LEU A 1 78 ? 4.235 -17.055 9.863 1.00 49.22 78 LEU A O 1
ATOM 625 N N . GLY A 1 79 ? 5.356 -16.522 7.984 1.00 45.47 79 GLY A N 1
ATOM 626 C CA . GLY A 1 79 ? 6.436 -17.507 8.139 1.00 45.47 79 GLY A CA 1
ATOM 627 C C . GLY A 1 79 ? 7.783 -16.932 8.556 1.00 45.47 79 GLY A C 1
ATOM 628 O O . GLY A 1 79 ? 8.260 -17.260 9.630 1.00 45.47 79 GLY A O 1
ATOM 629 N N . ASP A 1 80 ? 8.381 -16.049 7.757 1.00 47.72 80 ASP A N 1
ATOM 630 C CA . ASP A 1 80 ? 9.804 -15.732 7.922 1.00 47.72 80 ASP A CA 1
ATOM 631 C C . ASP A 1 80 ? 10.044 -14.222 7.812 1.00 47.72 80 ASP A C 1
ATOM 633 O O . ASP A 1 80 ? 9.690 -13.587 6.813 1.00 47.72 80 ASP A O 1
ATOM 637 N N . VAL A 1 81 ? 10.614 -13.646 8.871 1.00 52.03 81 VAL A N 1
ATOM 638 C CA . VAL A 1 81 ? 11.119 -12.267 8.939 1.00 52.03 81 VAL A CA 1
ATOM 639 C C . VAL A 1 81 ? 12.605 -12.347 9.274 1.00 52.03 81 VAL A C 1
ATOM 641 O O . VAL A 1 81 ? 12.990 -13.133 10.134 1.00 52.03 81 VAL A O 1
ATOM 644 N N . ASP A 1 82 ? 13.391 -11.544 8.557 1.00 48.66 82 ASP A N 1
ATOM 645 C CA . ASP A 1 82 ? 14.829 -11.279 8.673 1.00 48.66 82 ASP A CA 1
ATOM 646 C C . ASP A 1 82 ? 15.586 -11.918 9.847 1.00 48.66 82 ASP A C 1
ATOM 648 O O . ASP A 1 82 ? 15.330 -11.645 11.022 1.00 48.66 82 ASP A O 1
ATOM 652 N N . ALA A 1 83 ? 16.644 -12.653 9.497 1.00 51.94 83 ALA A N 1
ATOM 653 C CA . ALA A 1 83 ? 17.601 -13.302 10.395 1.00 51.94 83 ALA A CA 1
ATOM 654 C C . ALA A 1 83 ? 18.429 -12.339 11.284 1.00 51.94 83 ALA A C 1
ATOM 656 O O . ALA A 1 83 ? 19.363 -12.781 11.945 1.00 51.94 83 ALA A O 1
ATOM 657 N N . ASN A 1 84 ? 18.096 -11.044 11.316 1.00 52.62 84 ASN A N 1
ATOM 658 C CA . ASN A 1 84 ? 18.816 -10.000 12.053 1.00 52.62 84 ASN A CA 1
ATOM 659 C C . ASN A 1 84 ? 17.976 -9.285 13.134 1.00 52.62 84 ASN A C 1
ATOM 661 O O . ASN A 1 84 ? 18.428 -8.289 13.696 1.00 52.62 84 ASN A O 1
ATOM 665 N N . CYS A 1 85 ? 16.771 -9.768 13.458 1.00 48.25 85 CYS A N 1
ATOM 666 C CA . CYS A 1 85 ? 15.959 -9.236 14.561 1.00 48.25 85 CYS A CA 1
ATOM 667 C C . CYS A 1 85 ? 16.137 -10.097 15.833 1.00 48.25 85 CYS A C 1
ATOM 669 O O . CYS A 1 85 ? 16.110 -11.324 15.716 1.00 48.25 85 CYS A O 1
ATOM 671 N N . PRO A 1 86 ? 16.294 -9.515 17.043 1.00 59.69 86 PRO A N 1
ATOM 672 C CA . PRO A 1 86 ? 16.398 -10.282 18.285 1.00 59.69 86 PRO A CA 1
ATOM 673 C C . PRO A 1 86 ? 15.226 -11.262 18.442 1.00 59.69 86 PRO A C 1
ATOM 675 O O . PRO A 1 86 ? 14.060 -10.873 18.350 1.00 59.69 86 PRO A O 1
ATOM 678 N N . THR A 1 87 ? 15.530 -12.533 18.708 1.00 61.44 87 THR A N 1
ATOM 679 C CA . THR A 1 87 ? 14.588 -13.672 18.732 1.00 61.44 87 THR A CA 1
ATOM 680 C C . THR A 1 87 ? 13.358 -13.462 19.634 1.00 61.44 87 THR A C 1
ATOM 682 O O . THR A 1 87 ? 12.307 -14.068 19.426 1.00 61.44 87 THR A O 1
ATOM 685 N N . GLU A 1 88 ? 13.456 -12.588 20.636 1.00 62.22 88 GLU A N 1
ATOM 686 C CA . GLU A 1 88 ? 12.359 -12.236 21.546 1.00 62.22 88 GLU A CA 1
ATOM 687 C C . GLU A 1 88 ? 11.328 -11.290 20.912 1.00 62.22 88 GLU A C 1
ATOM 689 O O . GLU A 1 88 ? 10.123 -11.461 21.113 1.00 62.22 88 GLU A O 1
ATOM 694 N N . VAL A 1 89 ? 11.782 -10.337 20.094 1.00 63.34 89 VAL A N 1
ATOM 695 C CA . VAL A 1 89 ? 10.920 -9.389 19.372 1.00 63.34 89 VAL A CA 1
ATOM 696 C C . VAL A 1 89 ? 10.117 -10.131 18.302 1.00 63.34 89 VAL A C 1
ATOM 698 O O . VAL A 1 89 ? 8.924 -9.887 18.139 1.00 63.34 89 VAL A O 1
ATOM 701 N N . GLN A 1 90 ? 10.722 -11.126 17.647 1.00 66.50 90 GLN A N 1
ATOM 702 C CA . GLN A 1 90 ? 10.043 -11.968 16.657 1.00 66.50 90 GLN A CA 1
ATOM 703 C C . GLN A 1 90 ? 8.865 -12.758 17.247 1.00 66.50 90 GLN A C 1
ATOM 705 O O . GLN A 1 90 ? 7.790 -12.793 16.645 1.00 66.50 90 GLN A O 1
ATOM 710 N N . LYS A 1 91 ? 9.030 -13.356 18.437 1.00 72.69 91 LYS A N 1
ATOM 711 C CA . LYS A 1 91 ? 7.940 -14.086 19.111 1.00 72.69 91 LYS A CA 1
ATOM 712 C C . LYS A 1 91 ? 6.780 -13.160 19.468 1.00 72.69 91 LYS A C 1
ATOM 714 O O . LYS A 1 91 ? 5.635 -13.473 19.151 1.00 72.69 91 LYS A O 1
ATOM 719 N N . LYS A 1 92 ? 7.079 -11.987 20.039 1.00 74.25 92 LYS A N 1
ATOM 720 C CA . LYS A 1 92 ? 6.059 -10.969 20.335 1.00 74.25 92 LYS A CA 1
ATOM 721 C C . LYS A 1 92 ? 5.328 -10.523 19.069 1.00 74.25 92 LYS A C 1
ATOM 723 O O . LYS A 1 92 ? 4.101 -10.486 19.059 1.00 74.25 92 LYS A O 1
ATOM 728 N N . ILE A 1 93 ? 6.059 -10.250 17.986 1.00 74.56 93 ILE A N 1
ATOM 729 C CA . ILE A 1 93 ? 5.477 -9.869 16.692 1.00 74.56 93 ILE A CA 1
ATOM 730 C C . ILE A 1 93 ? 4.516 -10.946 16.180 1.00 74.56 93 ILE A C 1
ATOM 732 O O . ILE A 1 93 ? 3.411 -10.632 15.738 1.00 74.56 93 ILE A O 1
ATOM 736 N N . GLN A 1 94 ? 4.907 -12.219 16.265 1.00 77.50 94 GLN A N 1
ATOM 737 C CA . GLN A 1 94 ? 4.065 -13.332 15.834 1.00 77.50 94 GLN A CA 1
ATOM 738 C C . GLN A 1 94 ? 2.789 -13.454 16.679 1.00 77.50 94 GLN A C 1
ATOM 740 O O . GLN A 1 94 ? 1.719 -13.735 16.136 1.00 77.50 94 GLN A O 1
ATOM 745 N N . ASP A 1 95 ? 2.875 -13.224 17.987 1.00 80.88 95 ASP A N 1
ATOM 746 C CA . ASP A 1 95 ? 1.724 -13.304 18.886 1.00 80.88 95 ASP A CA 1
ATOM 747 C C . ASP A 1 95 ? 0.741 -12.149 18.685 1.00 80.88 95 ASP A C 1
ATOM 749 O O . ASP A 1 95 ? -0.467 -12.377 18.591 1.00 80.88 95 ASP A O 1
ATOM 753 N N . TYR A 1 96 ? 1.236 -10.924 18.511 1.00 80.56 96 TYR A N 1
ATOM 754 C CA . TYR A 1 96 ? 0.390 -9.779 18.176 1.00 80.56 96 TYR A CA 1
ATOM 755 C C . TYR A 1 96 ? -0.183 -9.875 16.755 1.00 80.56 96 TYR A C 1
ATOM 757 O O . TYR A 1 96 ? -1.328 -9.485 16.535 1.00 80.56 96 TYR A O 1
ATOM 765 N N . SER A 1 97 ? 0.542 -10.468 15.800 1.00 82.00 97 SER A N 1
ATOM 766 C CA . SER A 1 97 ? 0.039 -10.680 14.437 1.00 82.00 97 SER A CA 1
ATOM 767 C C . SER A 1 97 ? -1.208 -11.568 14.396 1.00 82.00 97 SER A C 1
ATOM 769 O O . SER A 1 97 ? -2.023 -11.404 13.490 1.00 82.00 97 SER A O 1
ATOM 771 N N . LYS A 1 98 ? -1.384 -12.486 15.357 1.00 84.94 98 LYS A N 1
ATOM 772 C CA . LYS A 1 98 ? -2.582 -13.341 15.463 1.00 84.94 98 LYS A CA 1
ATOM 773 C C . LYS A 1 98 ? -3.822 -12.577 15.939 1.00 84.94 98 LYS A C 1
ATOM 775 O O . LYS A 1 98 ? -4.929 -13.071 15.755 1.00 84.94 98 LYS A O 1
ATOM 780 N N . LYS A 1 99 ? -3.652 -11.396 16.547 1.00 85.25 99 LYS A N 1
ATOM 781 C CA . LYS A 1 99 ? -4.765 -10.549 17.013 1.00 85.25 99 LYS A CA 1
ATOM 782 C C . LYS A 1 99 ? -5.433 -9.760 15.882 1.00 85.25 99 LYS A C 1
ATOM 784 O O . LYS A 1 99 ? -6.510 -9.207 16.083 1.00 85.25 99 LYS A O 1
ATOM 789 N N . PHE A 1 100 ? -4.811 -9.705 14.704 1.00 88.31 100 PHE A N 1
ATOM 790 C CA . PHE A 1 100 ? -5.354 -9.019 13.537 1.00 88.31 100 PHE A CA 1
ATOM 791 C C . PHE A 1 100 ? -6.026 -10.004 12.564 1.00 88.31 100 PHE A C 1
ATOM 793 O O . PHE A 1 100 ? -5.512 -11.104 12.353 1.00 88.31 100 PHE A O 1
ATOM 800 N N . PRO A 1 101 ? -7.135 -9.613 11.908 1.00 92.44 101 PRO A N 1
ATOM 801 C CA . PRO A 1 101 ? -7.869 -8.358 12.087 1.00 92.44 101 PRO A CA 1
ATOM 802 C C . PRO A 1 101 ? -8.704 -8.345 13.380 1.00 92.44 101 PRO A C 1
ATOM 804 O O . PRO A 1 101 ? -9.324 -9.349 13.724 1.00 92.44 101 PRO A O 1
ATOM 807 N N . ILE A 1 102 ? -8.784 -7.188 14.049 1.00 92.31 102 ILE A N 1
ATOM 808 C CA . ILE A 1 102 ? -9.561 -7.016 15.290 1.00 92.31 102 ILE A CA 1
ATOM 809 C C . ILE A 1 102 ? -11.045 -7.253 14.991 1.00 92.31 102 ILE A C 1
ATOM 811 O O . ILE A 1 102 ? -11.649 -6.528 14.190 1.00 92.31 102 ILE A O 1
ATOM 815 N N . ALA A 1 103 ? -11.614 -8.301 15.588 1.00 91.38 103 ALA A N 1
ATOM 816 C CA . ALA A 1 103 ? -12.907 -8.852 15.201 1.00 91.38 103 ALA A CA 1
ATOM 817 C C . ALA A 1 103 ? -14.085 -8.036 15.737 1.00 91.38 103 ALA A C 1
ATOM 819 O O . ALA A 1 103 ? -15.007 -7.756 14.965 1.00 91.38 103 ALA A O 1
ATOM 820 N N . THR A 1 104 ? -14.036 -7.631 17.008 1.00 93.44 104 THR A N 1
ATOM 821 C CA . THR A 1 104 ? -15.124 -6.928 17.697 1.00 93.44 104 THR A CA 1
ATOM 822 C C . THR A 1 104 ? -14.677 -5.599 18.312 1.00 93.44 104 THR A C 1
ATOM 824 O O . THR A 1 104 ? -13.493 -5.282 18.398 1.00 93.44 104 THR A O 1
ATOM 827 N N . ILE A 1 105 ? -15.652 -4.788 18.731 1.00 91.69 105 ILE A N 1
ATOM 828 C CA . ILE A 1 105 ? -15.400 -3.524 19.436 1.00 91.69 105 ILE A CA 1
ATOM 829 C C . ILE A 1 105 ? -14.797 -3.758 20.825 1.00 91.69 105 ILE A C 1
ATOM 831 O O . ILE A 1 105 ? -13.937 -2.991 21.246 1.00 91.69 105 ILE A O 1
ATOM 835 N N . ALA A 1 106 ? -15.229 -4.814 21.518 1.00 92.69 106 ALA A N 1
ATOM 836 C CA . ALA A 1 106 ? -14.677 -5.176 22.820 1.00 92.69 106 ALA A CA 1
ATOM 837 C C . ALA A 1 106 ? -13.187 -5.528 22.696 1.00 92.69 106 ALA A C 1
ATOM 839 O O . ALA A 1 106 ? -12.380 -5.026 23.470 1.00 92.69 106 ALA A O 1
ATOM 840 N N . ASP A 1 107 ? -12.815 -6.279 21.651 1.00 92.75 107 ASP A N 1
ATOM 841 C CA . ASP A 1 107 ? -11.411 -6.597 21.365 1.00 92.75 107 ASP A CA 1
ATOM 842 C C . ASP A 1 107 ? -10.591 -5.330 21.083 1.00 92.75 107 ASP A C 1
ATOM 844 O O . ASP A 1 107 ? -9.425 -5.253 21.457 1.00 92.75 107 ASP A O 1
ATOM 848 N N . LEU A 1 108 ? -11.187 -4.320 20.433 1.00 92.44 108 LEU A N 1
ATOM 849 C CA . LEU A 1 108 ? -10.532 -3.033 20.184 1.00 92.44 108 LEU A CA 1
ATOM 850 C C . LEU A 1 108 ? -10.305 -2.246 21.486 1.00 92.44 108 LEU A C 1
ATOM 852 O O . LEU A 1 108 ? -9.253 -1.633 21.651 1.00 92.44 108 LEU A O 1
ATOM 856 N N . GLU A 1 109 ? -11.262 -2.280 22.418 1.00 93.69 109 GLU A N 1
ATOM 857 C CA . GLU A 1 109 ? -11.113 -1.682 23.753 1.00 93.69 109 GLU A CA 1
ATOM 858 C C . GLU A 1 109 ? -10.052 -2.398 24.592 1.00 93.69 109 GLU A C 1
ATOM 860 O O . GLU A 1 109 ? -9.209 -1.734 25.196 1.00 93.69 109 GLU A O 1
ATOM 865 N N . GLU A 1 110 ? -10.043 -3.731 24.594 1.00 93.19 110 GLU A N 1
ATOM 866 C CA . GLU A 1 110 ? -9.008 -4.515 25.272 1.00 93.19 110 GLU A CA 1
ATOM 867 C C . GLU A 1 110 ? -7.626 -4.254 24.658 1.00 93.19 110 GLU A C 1
ATOM 869 O O . GLU A 1 110 ? -6.640 -4.064 25.375 1.00 93.19 110 GLU A O 1
ATOM 874 N N . PHE A 1 111 ? -7.551 -4.181 23.326 1.00 91.56 111 PHE A N 1
ATOM 875 C CA . PHE A 1 111 ? -6.308 -3.896 22.620 1.00 91.56 111 PHE A CA 1
ATOM 876 C C . PHE A 1 111 ? -5.745 -2.526 23.013 1.00 91.56 111 PHE A C 1
ATOM 878 O O . PHE A 1 111 ? -4.591 -2.453 23.433 1.00 91.56 111 PHE A O 1
ATOM 885 N N . GLU A 1 112 ? -6.564 -1.471 22.983 1.00 93.44 112 GLU A N 1
ATOM 886 C CA . GLU A 1 112 ? -6.192 -0.114 23.413 1.00 93.44 112 GLU A CA 1
ATOM 887 C C . GLU A 1 112 ? -5.698 -0.071 24.870 1.00 93.44 112 GLU A C 1
ATOM 889 O O . GLU A 1 112 ? -4.716 0.607 25.187 1.00 93.44 112 GLU A O 1
ATOM 894 N N . GLN A 1 113 ? -6.342 -0.818 25.772 1.00 92.56 113 GLN A N 1
ATOM 895 C CA . GLN A 1 113 ? -5.913 -0.909 27.171 1.00 92.56 113 GLN A CA 1
ATOM 896 C C . GLN A 1 113 ? -4.576 -1.641 27.318 1.00 92.56 113 GLN A C 1
ATOM 898 O O . GLN A 1 113 ? -3.753 -1.257 28.149 1.00 92.56 113 GLN A O 1
ATOM 903 N N . SER A 1 114 ? -4.339 -2.661 26.491 1.00 90.00 114 SER A N 1
ATOM 904 C CA . SER A 1 114 ? -3.096 -3.434 26.500 1.00 90.00 114 SER A CA 1
ATOM 905 C C . SER A 1 114 ? -1.891 -2.668 25.940 1.00 90.00 114 SER A C 1
ATOM 907 O O . SER A 1 114 ? -0.753 -3.046 26.222 1.00 90.00 114 SER A O 1
ATOM 909 N N . MET A 1 115 ? -2.113 -1.593 25.173 1.00 90.44 115 MET A N 1
ATOM 910 C CA . MET A 1 115 ? -1.044 -0.781 24.586 1.00 90.44 115 MET A CA 1
ATOM 911 C C . MET A 1 115 ? -0.316 0.067 25.637 1.00 90.44 115 MET A C 1
ATOM 913 O O . MET A 1 115 ? -0.928 0.837 26.389 1.00 90.44 115 MET A O 1
ATOM 917 N N . ASN A 1 116 ? 1.008 -0.059 25.662 1.00 89.88 116 ASN A N 1
ATOM 918 C CA . ASN A 1 116 ? 1.932 0.662 26.529 1.00 89.88 116 ASN A CA 1
ATOM 919 C C . ASN A 1 116 ? 3.243 0.960 25.785 1.00 89.88 116 ASN A C 1
ATOM 921 O O . ASN A 1 116 ? 3.540 0.350 24.763 1.00 89.88 116 ASN A O 1
ATOM 925 N N . ASP A 1 117 ? 4.068 1.858 26.319 1.00 83.94 117 ASP A N 1
ATOM 926 C CA . ASP A 1 117 ? 5.306 2.295 25.650 1.00 83.94 117 ASP A CA 1
ATOM 927 C C . ASP A 1 117 ? 6.291 1.144 25.366 1.00 83.94 117 ASP A C 1
ATOM 929 O O . ASP A 1 117 ? 7.095 1.227 24.441 1.00 83.94 117 ASP A O 1
ATOM 933 N N . ASN A 1 118 ? 6.182 0.035 26.107 1.00 83.88 118 ASN A N 1
ATOM 934 C CA . ASN A 1 118 ? 7.019 -1.153 25.939 1.00 83.88 118 ASN A CA 1
ATOM 935 C C . ASN A 1 118 ? 6.573 -2.082 24.798 1.00 83.88 118 ASN A C 1
ATOM 937 O O . ASN A 1 118 ? 7.321 -3.001 24.477 1.00 83.88 118 ASN A O 1
ATOM 941 N N . ASN A 1 119 ? 5.359 -1.920 24.256 1.00 85.38 119 ASN A N 1
ATOM 942 C CA . ASN A 1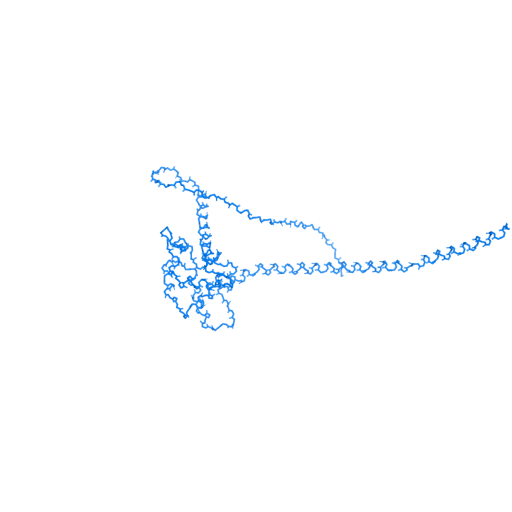 119 ? 4.829 -2.752 23.168 1.00 85.38 119 ASN A CA 1
ATOM 943 C C . ASN A 1 119 ? 4.401 -1.960 21.925 1.00 85.38 119 ASN A C 1
ATOM 945 O O . ASN A 1 119 ? 4.141 -2.556 20.877 1.00 85.38 119 ASN A O 1
ATOM 949 N N . THR A 1 120 ? 4.341 -0.629 22.021 1.00 86.69 120 THR A N 1
ATOM 950 C CA . THR A 1 120 ? 3.973 0.250 20.906 1.00 86.69 120 THR A CA 1
ATOM 951 C C . THR A 1 120 ? 4.873 0.020 19.695 1.00 86.69 120 THR A C 1
ATOM 953 O O . THR A 1 120 ? 4.366 -0.098 18.584 1.00 86.69 120 THR A O 1
ATOM 956 N N . THR A 1 121 ? 6.185 -0.122 19.892 1.00 86.75 121 THR A N 1
ATOM 957 C CA . THR A 1 121 ? 7.149 -0.319 18.798 1.00 86.75 121 THR A CA 1
ATOM 958 C C . THR A 1 121 ? 6.867 -1.600 18.012 1.00 86.75 121 THR A C 1
ATOM 960 O O . THR A 1 121 ? 6.798 -1.574 16.783 1.00 86.75 121 THR A O 1
ATOM 963 N N . GLU A 1 122 ? 6.645 -2.726 18.694 1.00 87.19 122 GLU A N 1
ATOM 964 C CA . GLU A 1 122 ? 6.318 -3.996 18.043 1.00 87.19 122 GLU A CA 1
ATOM 965 C C . GLU A 1 122 ? 4.963 -3.941 17.328 1.00 87.19 122 GLU A C 1
ATOM 967 O O . GLU A 1 122 ? 4.820 -4.484 16.231 1.00 87.19 122 GLU A O 1
ATOM 972 N N . ILE A 1 123 ? 3.975 -3.259 17.913 1.00 88.69 123 ILE A N 1
ATOM 973 C CA . ILE A 1 123 ? 2.655 -3.074 17.300 1.00 88.69 123 ILE A CA 1
ATOM 974 C C . ILE A 1 123 ? 2.758 -2.221 16.033 1.00 88.69 123 ILE A C 1
ATOM 976 O O . ILE A 1 123 ? 2.173 -2.585 15.012 1.00 88.69 123 ILE A O 1
ATOM 980 N N . VAL A 1 124 ? 3.525 -1.129 16.065 1.00 89.31 124 VAL A N 1
ATOM 981 C CA . VAL A 1 124 ? 3.758 -0.256 14.904 1.00 89.31 124 VAL A CA 1
ATOM 982 C C . VAL A 1 124 ? 4.391 -1.040 13.756 1.00 89.31 124 VAL A C 1
ATOM 984 O O . VAL A 1 124 ? 3.890 -0.958 12.638 1.00 89.31 124 VAL A O 1
ATOM 987 N N . LEU A 1 125 ? 5.396 -1.883 14.022 1.00 87.44 125 LEU A N 1
ATOM 988 C CA . LEU A 1 125 ? 6.018 -2.737 12.997 1.00 87.44 125 LEU A CA 1
ATOM 989 C C . LEU A 1 125 ? 5.020 -3.716 12.353 1.00 87.44 125 LEU A C 1
ATOM 991 O O . LEU A 1 125 ? 5.060 -3.972 11.146 1.00 87.44 125 LEU A O 1
ATOM 995 N N . ILE A 1 126 ? 4.096 -4.272 13.140 1.00 88.62 126 ILE A N 1
ATOM 996 C CA . ILE A 1 126 ? 3.040 -5.150 12.614 1.00 88.62 126 ILE A CA 1
ATOM 997 C C . ILE A 1 126 ? 2.064 -4.355 11.755 1.00 88.62 126 ILE A C 1
ATOM 999 O O . ILE A 1 126 ? 1.710 -4.801 10.662 1.00 88.62 126 ILE A O 1
ATOM 1003 N N . LEU A 1 127 ? 1.630 -3.186 12.228 1.00 89.50 127 LEU A N 1
ATOM 1004 C CA . LEU A 1 127 ? 0.729 -2.308 11.486 1.00 89.50 127 LEU A CA 1
ATOM 1005 C C . LEU A 1 127 ? 1.366 -1.854 10.170 1.00 89.50 127 LEU A C 1
ATOM 1007 O O . LEU A 1 127 ? 0.704 -1.915 9.135 1.00 89.50 127 LEU A O 1
ATOM 1011 N N . GLU A 1 128 ? 2.649 -1.498 10.177 1.00 89.56 128 GLU A N 1
ATOM 1012 C CA . GLU A 1 128 ? 3.411 -1.144 8.979 1.00 89.56 128 GLU A CA 1
ATOM 1013 C C . GLU A 1 128 ? 3.387 -2.306 7.980 1.00 89.56 128 GLU A C 1
ATOM 1015 O O . GLU A 1 128 ? 3.031 -2.128 6.813 1.00 89.56 128 GLU A O 1
ATOM 1020 N N . ARG A 1 129 ? 3.636 -3.536 8.451 1.00 86.44 129 ARG A N 1
ATOM 1021 C CA . ARG A 1 129 ? 3.581 -4.747 7.619 1.00 86.44 129 ARG A CA 1
ATOM 1022 C C . ARG A 1 129 ? 2.186 -5.018 7.050 1.00 86.44 129 ARG A C 1
ATOM 1024 O O . ARG A 1 129 ? 2.070 -5.411 5.888 1.00 86.44 129 ARG A O 1
ATOM 1031 N N . LEU A 1 130 ? 1.130 -4.822 7.841 1.00 87.81 130 LEU A N 1
ATOM 1032 C CA . LEU A 1 130 ? -0.261 -5.019 7.410 1.00 87.81 130 LEU A CA 1
ATOM 1033 C C . LEU A 1 130 ? -0.718 -3.952 6.405 1.00 87.81 130 LEU A C 1
ATOM 1035 O O . LEU A 1 130 ? -1.532 -4.239 5.523 1.00 87.81 130 LEU A O 1
ATOM 1039 N N . LEU A 1 131 ? -0.200 -2.731 6.531 1.00 87.94 131 LEU A N 1
ATOM 1040 C CA . LEU A 1 131 ? -0.568 -1.579 5.708 1.00 87.94 131 LEU A CA 1
ATOM 1041 C C . LEU A 1 131 ? 0.359 -1.370 4.504 1.00 87.94 131 LEU A C 1
ATOM 1043 O O . LEU A 1 131 ? 0.034 -0.575 3.615 1.00 87.94 131 LEU A O 1
ATOM 1047 N N . PHE A 1 132 ? 1.446 -2.136 4.417 1.00 80.75 132 PHE A N 1
ATOM 1048 C CA . PHE A 1 132 ? 2.477 -2.025 3.393 1.00 80.75 132 PHE A CA 1
ATOM 1049 C C . PHE A 1 132 ? 1.930 -2.029 1.948 1.00 80.75 132 PHE A C 1
ATOM 1051 O O . PHE A 1 132 ? 0.902 -2.637 1.631 1.00 80.75 132 PHE A O 1
ATOM 1058 N N . HIS A 1 133 ? 2.645 -1.340 1.050 1.00 71.38 133 HIS A N 1
ATOM 1059 C CA . HIS A 1 133 ? 2.350 -1.098 -0.379 1.00 71.38 133 HIS A CA 1
ATOM 1060 C C . HIS A 1 133 ? 1.168 -0.180 -0.715 1.00 71.38 133 HIS A C 1
ATOM 1062 O O . HIS A 1 133 ? 1.248 0.542 -1.705 1.00 71.38 133 HIS A O 1
ATOM 1068 N N . LYS A 1 134 ? 0.045 -0.247 0.008 1.00 77.31 134 LYS A N 1
ATOM 1069 C CA . LYS A 1 134 ? -1.189 0.461 -0.397 1.00 77.31 134 LYS A CA 1
ATOM 1070 C C . LYS A 1 134 ? -1.758 1.401 0.667 1.00 77.31 134 LYS A C 1
ATOM 1072 O O . LYS A 1 134 ? -2.797 2.019 0.426 1.00 77.31 134 LYS A O 1
ATOM 1077 N N . GLY A 1 135 ? -1.087 1.492 1.814 1.00 85.25 135 GLY A N 1
ATOM 1078 C CA . GLY A 1 135 ? -1.444 2.362 2.925 1.00 85.25 135 GLY A CA 1
ATOM 1079 C C . GLY A 1 135 ? -2.786 2.017 3.572 1.00 85.25 135 GLY A C 1
ATOM 1080 O O . GLY A 1 135 ? -3.451 1.025 3.249 1.00 85.25 135 GLY A O 1
ATOM 1081 N N . VAL A 1 136 ? -3.212 2.895 4.479 1.00 90.44 136 VAL A N 1
ATOM 1082 C CA . VAL A 1 136 ? -4.463 2.772 5.251 1.00 90.44 136 VAL A CA 1
ATOM 1083 C C . VAL A 1 136 ? -5.683 2.653 4.343 1.00 90.44 136 VAL A C 1
ATOM 1085 O O . VAL A 1 136 ? -6.561 1.828 4.584 1.00 90.44 136 VAL A O 1
ATOM 1088 N N . VAL A 1 137 ? -5.720 3.425 3.255 1.00 91.12 137 VAL A N 1
ATOM 1089 C CA . VAL A 1 137 ? -6.892 3.545 2.376 1.00 91.12 137 VAL A CA 1
ATOM 1090 C C . VAL A 1 137 ? -7.348 2.192 1.821 1.00 91.12 137 VAL A C 1
ATOM 1092 O O . VAL A 1 137 ? -8.546 1.927 1.733 1.00 91.12 137 VAL A O 1
ATOM 1095 N N . ARG A 1 138 ? -6.418 1.313 1.433 1.00 89.31 138 ARG A N 1
ATOM 1096 C CA . ARG A 1 138 ? -6.769 0.026 0.807 1.00 89.31 138 ARG A CA 1
ATOM 1097 C C . ARG A 1 138 ? -6.646 -1.166 1.755 1.00 89.31 138 ARG A C 1
ATOM 1099 O O . ARG A 1 138 ? -7.331 -2.162 1.524 1.00 89.31 138 ARG A O 1
ATOM 1106 N N . ASN A 1 139 ? -5.823 -1.064 2.801 1.00 91.69 139 ASN A N 1
ATOM 1107 C CA . ASN A 1 139 ? -5.480 -2.188 3.677 1.00 91.69 139 ASN A CA 1
ATOM 1108 C C . ASN A 1 139 ? -6.083 -2.105 5.089 1.00 91.69 139 ASN A C 1
ATOM 1110 O O . ASN A 1 139 ? -5.848 -3.008 5.885 1.00 91.69 139 ASN A O 1
ATOM 1114 N N . ILE A 1 140 ? -6.915 -1.104 5.410 1.00 93.06 140 ILE A N 1
ATOM 1115 C CA . ILE A 1 140 ? -7.552 -1.013 6.739 1.00 93.06 140 ILE A CA 1
ATOM 1116 C C . ILE A 1 140 ? -8.357 -2.271 7.118 1.00 93.06 140 ILE A C 1
ATOM 1118 O O . ILE A 1 140 ? -8.436 -2.618 8.291 1.00 93.06 140 ILE A O 1
ATOM 1122 N N . GLY A 1 141 ? -8.893 -3.003 6.133 1.00 90.50 141 GLY A N 1
ATOM 1123 C CA . GLY A 1 141 ? -9.592 -4.277 6.354 1.00 90.50 141 GLY A CA 1
ATOM 1124 C C . GLY A 1 141 ? -8.700 -5.438 6.820 1.00 90.50 141 GLY A C 1
ATOM 1125 O O . GLY A 1 141 ? -9.226 -6.455 7.263 1.00 90.50 141 GLY A O 1
ATOM 1126 N N . SER A 1 142 ? -7.375 -5.302 6.716 1.00 90.50 142 SER A N 1
ATOM 1127 C CA . SER A 1 142 ? -6.399 -6.244 7.282 1.00 90.50 142 SER A CA 1
ATOM 1128 C C . SER A 1 142 ? -6.133 -5.975 8.766 1.00 90.50 142 SER A C 1
ATOM 1130 O O . SER A 1 142 ? -5.665 -6.863 9.469 1.00 90.50 142 SER A O 1
ATOM 1132 N N . VAL A 1 143 ? -6.429 -4.758 9.237 1.00 93.06 143 VAL A N 1
ATOM 1133 C CA . VAL A 1 143 ? -6.226 -4.329 10.628 1.00 93.06 143 VAL A CA 1
ATOM 1134 C C . VAL A 1 143 ? -7.528 -4.450 11.420 1.00 93.06 143 VAL A C 1
ATOM 1136 O O . VAL A 1 143 ? -7.560 -5.044 12.493 1.00 93.06 143 VAL A O 1
ATOM 1139 N N . LEU A 1 144 ? -8.628 -3.925 10.883 1.00 93.62 144 LEU A N 1
ATOM 1140 C CA . LEU A 1 144 ? -9.945 -3.968 11.511 1.00 93.62 144 LEU A CA 1
ATOM 1141 C C . LEU A 1 144 ? -10.871 -4.874 10.708 1.00 93.62 144 LEU A C 1
ATOM 1143 O O . LEU A 1 144 ? -10.933 -4.789 9.478 1.00 93.62 144 LEU A O 1
ATOM 1147 N N . SER A 1 145 ? -11.635 -5.720 11.397 1.00 94.50 145 SER A N 1
ATOM 1148 C CA . SER A 1 145 ? -12.627 -6.552 10.731 1.00 94.50 145 SER A CA 1
ATOM 1149 C C . SER A 1 145 ? -13.706 -5.691 10.075 1.00 94.50 145 SER A C 1
ATOM 1151 O O . SER A 1 145 ? -13.978 -4.548 10.455 1.00 94.50 145 SER A O 1
ATOM 1153 N N . THR A 1 146 ? -14.399 -6.274 9.099 1.00 93.38 146 THR A N 1
ATOM 1154 C CA . THR A 1 146 ? -15.542 -5.607 8.467 1.00 93.38 146 THR A CA 1
ATOM 1155 C C . THR A 1 146 ? -16.628 -5.237 9.483 1.00 93.38 146 THR A C 1
ATOM 1157 O O . THR A 1 146 ? -17.277 -4.209 9.317 1.00 93.38 146 THR A O 1
ATOM 1160 N N . GLN A 1 147 ? -16.818 -6.029 10.544 1.00 92.69 147 GLN A N 1
ATOM 1161 C CA . GLN A 1 147 ? -17.823 -5.745 11.572 1.00 92.69 147 GLN A CA 1
ATOM 1162 C C . GLN A 1 147 ? -17.476 -4.467 12.345 1.00 92.69 147 GLN A C 1
ATOM 1164 O O . GLN A 1 147 ? -18.308 -3.564 12.432 1.00 92.69 147 GLN A O 1
ATOM 1169 N N . VAL A 1 148 ? -16.226 -4.344 12.804 1.00 93.50 148 VAL A N 1
ATOM 1170 C CA . VAL A 1 148 ? -15.727 -3.142 13.494 1.00 93.50 148 VAL A CA 1
ATOM 1171 C C . VAL A 1 148 ? -15.790 -1.922 12.580 1.00 93.50 148 VAL A C 1
ATOM 1173 O O . VAL A 1 148 ? -16.305 -0.875 12.968 1.00 93.50 148 VAL A O 1
ATOM 1176 N N . ILE A 1 149 ? -15.353 -2.061 11.326 1.00 94.56 149 ILE A N 1
ATOM 1177 C CA . ILE A 1 149 ? -15.393 -0.964 10.349 1.00 94.56 149 ILE A CA 1
ATOM 1178 C C . ILE A 1 149 ? -16.825 -0.460 10.126 1.00 94.56 149 ILE A C 1
ATOM 1180 O O . ILE A 1 149 ? -17.033 0.743 9.978 1.00 94.56 149 ILE A O 1
ATOM 1184 N N . MET A 1 150 ? -17.822 -1.348 10.102 1.00 93.06 150 MET A N 1
ATOM 1185 C CA . MET A 1 150 ? -19.228 -0.962 9.939 1.00 93.06 150 MET A CA 1
ATOM 1186 C C . MET A 1 150 ? -19.795 -0.253 11.179 1.00 93.06 150 MET A C 1
ATOM 1188 O O . MET A 1 150 ? -20.603 0.668 11.019 1.00 93.06 150 MET A O 1
ATOM 1192 N N . ALA A 1 151 ? -19.352 -0.649 12.376 1.00 92.88 151 ALA A N 1
ATOM 1193 C CA . ALA A 1 151 ? -19.786 -0.101 13.662 1.00 92.88 151 ALA A CA 1
ATOM 1194 C C . ALA A 1 151 ? -19.112 1.236 14.033 1.00 92.88 151 ALA A C 1
ATOM 1196 O O . ALA A 1 151 ? -19.660 1.996 14.834 1.00 92.88 151 ALA A O 1
ATOM 1197 N N . CYS A 1 152 ? -17.962 1.554 13.431 1.00 92.06 152 CYS A N 1
ATOM 1198 C CA . CYS A 1 152 ? -17.181 2.752 13.743 1.00 92.06 152 CYS A CA 1
ATOM 1199 C C . CYS A 1 152 ? -17.211 3.809 12.631 1.00 92.06 152 CYS A C 1
ATOM 1201 O O . CYS A 1 152 ? -17.268 3.515 11.436 1.00 92.06 152 CYS A O 1
ATOM 1203 N N . ASN A 1 153 ? -17.087 5.072 13.027 1.00 93.25 153 ASN A N 1
ATOM 1204 C CA . ASN A 1 153 ? -16.742 6.214 12.182 1.00 93.25 153 ASN A CA 1
ATOM 1205 C C . ASN A 1 153 ? -15.538 6.932 12.801 1.00 93.25 153 ASN A C 1
ATOM 1207 O O . ASN A 1 153 ? -15.292 6.794 13.994 1.00 93.25 153 ASN A O 1
ATOM 1211 N N . LEU A 1 154 ? -14.814 7.746 12.027 1.00 91.94 154 LEU A N 1
ATOM 1212 C CA . LEU A 1 154 ? -13.688 8.494 12.595 1.00 91.94 154 LEU A CA 1
ATOM 1213 C C . LEU A 1 154 ? -14.152 9.441 13.716 1.00 91.94 154 LEU A C 1
ATOM 1215 O O . LEU A 1 154 ? -13.603 9.418 14.814 1.00 91.94 154 LEU A O 1
ATOM 1219 N N . ASP A 1 155 ? -15.225 10.191 13.450 1.00 90.81 155 ASP A N 1
ATOM 1220 C CA . ASP A 1 155 ? -15.746 11.241 14.334 1.00 90.81 155 ASP A CA 1
ATOM 1221 C C . ASP A 1 155 ? -16.881 10.766 15.270 1.00 90.81 155 ASP A C 1
ATOM 1223 O O . ASP A 1 155 ? -17.206 11.450 16.233 1.00 90.81 155 ASP A O 1
ATOM 1227 N N . GLY A 1 156 ? -17.448 9.571 15.045 1.00 88.69 156 GLY A N 1
ATOM 1228 C CA . GLY A 1 156 ? -18.516 9.005 15.893 1.00 88.69 156 GLY A CA 1
ATOM 1229 C C . GLY A 1 156 ? -19.943 9.478 15.579 1.00 88.69 156 GLY A C 1
ATOM 1230 O O . GLY A 1 156 ? -20.810 9.474 16.446 1.00 88.69 156 GLY A O 1
ATOM 1231 N N . MET A 1 157 ? -20.206 9.913 14.345 1.00 88.06 157 MET A N 1
ATOM 1232 C CA . MET A 1 157 ? -21.538 10.388 13.938 1.00 88.06 157 MET A CA 1
ATOM 1233 C C . MET A 1 157 ? -22.526 9.243 13.656 1.00 88.06 157 MET A C 1
ATOM 1235 O O . MET A 1 157 ? -22.114 8.155 13.240 1.00 88.06 157 MET A O 1
ATOM 1239 N N . HIS A 1 158 ? -23.828 9.531 13.792 1.00 85.19 158 HIS A N 1
ATOM 1240 C CA . HIS A 1 158 ? -24.962 8.638 13.489 1.00 85.19 158 HIS A CA 1
ATOM 1241 C C . HIS A 1 158 ? -25.002 7.343 14.317 1.00 85.19 158 HIS A C 1
ATOM 1243 O O . HIS A 1 158 ? -25.166 6.254 13.769 1.00 85.19 158 HIS A O 1
ATOM 1249 N N . GLY A 1 159 ? -24.790 7.446 15.634 1.00 84.62 159 GLY A N 1
ATOM 1250 C CA . GLY A 1 159 ? -24.838 6.295 16.549 1.00 84.62 159 GLY A CA 1
ATOM 1251 C C . GLY A 1 159 ? -23.691 5.293 16.371 1.00 84.62 159 GLY A C 1
ATOM 1252 O O . GLY A 1 159 ? -23.699 4.234 16.992 1.00 84.62 159 GLY A O 1
ATOM 1253 N N . LYS A 1 160 ? -22.699 5.612 15.529 1.00 91.06 160 LYS A N 1
ATOM 1254 C CA . LYS A 1 160 ? -21.491 4.803 15.337 1.00 91.06 160 LYS A CA 1
ATOM 1255 C C . LYS A 1 160 ? -20.419 5.223 16.323 1.00 91.06 160 LYS A C 1
ATOM 1257 O O . LYS A 1 160 ? -20.290 6.401 16.646 1.00 91.06 160 LYS A O 1
ATOM 1262 N N . GLN A 1 161 ? -19.602 4.273 16.754 1.00 92.75 161 GLN A N 1
ATOM 1263 C CA . GLN A 1 161 ? -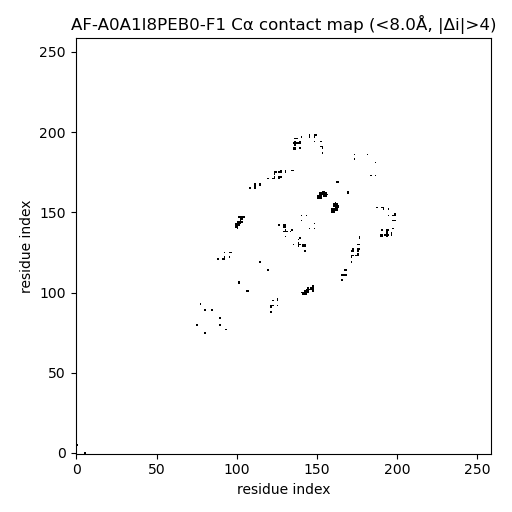18.531 4.579 17.691 1.00 92.75 161 GLN A CA 1
ATOM 1264 C C . GLN A 1 161 ? -17.443 5.446 17.052 1.00 92.75 161 GLN A C 1
ATOM 1266 O O . GLN A 1 161 ? -17.162 5.344 15.855 1.00 92.75 161 GLN A O 1
ATOM 1271 N N . ARG A 1 162 ? -16.838 6.317 17.863 1.00 94.62 162 ARG A N 1
ATOM 1272 C CA . ARG A 1 162 ? -15.757 7.214 17.452 1.00 94.62 162 ARG A CA 1
ATOM 1273 C C . ARG A 1 162 ? -14.425 6.471 17.486 1.00 94.62 162 ARG A C 1
ATOM 1275 O O . ARG A 1 162 ? -13.948 6.138 18.562 1.00 94.62 162 ARG A O 1
ATOM 1282 N N . LEU A 1 163 ? -13.787 6.276 16.334 1.00 93.75 163 LEU A N 1
ATOM 1283 C CA . LEU A 1 163 ? -12.476 5.621 16.260 1.00 93.75 163 LEU A CA 1
ATOM 1284 C C . LEU A 1 163 ? -11.378 6.462 16.931 1.00 93.75 163 LEU A C 1
ATOM 1286 O O . LEU A 1 163 ? -10.483 5.909 17.552 1.00 93.75 163 LEU A O 1
ATOM 1290 N N . LEU A 1 164 ? -11.502 7.794 16.904 1.00 93.56 164 LEU A N 1
ATOM 1291 C CA . LEU A 1 164 ? -10.609 8.701 17.640 1.00 93.56 164 LEU A CA 1
ATOM 1292 C C . LEU A 1 164 ? -10.709 8.580 19.176 1.00 93.56 164 LEU A C 1
ATOM 1294 O O . LEU A 1 164 ? -9.951 9.242 19.874 1.00 93.56 164 LEU A O 1
ATOM 1298 N N . LYS A 1 165 ? -11.634 7.770 19.720 1.00 93.75 165 LYS A N 1
ATOM 1299 C CA . LYS A 1 165 ? -11.646 7.405 21.150 1.00 93.75 165 LYS A CA 1
ATOM 1300 C C . LYS A 1 165 ? -10.414 6.563 21.521 1.00 93.75 165 LYS A C 1
ATOM 1302 O O . LYS A 1 165 ? -9.975 6.616 22.662 1.00 93.75 165 LYS A O 1
ATOM 1307 N N . TYR A 1 166 ? -9.883 5.800 20.566 1.00 93.94 166 TYR A N 1
ATOM 1308 C CA . TYR A 1 166 ? -8.759 4.879 20.737 1.00 93.94 166 TYR A CA 1
ATOM 1309 C C . TYR A 1 166 ? -7.458 5.580 20.343 1.00 93.94 166 TYR A C 1
ATOM 1311 O O . TYR A 1 166 ? -6.939 5.381 19.245 1.00 93.94 166 TYR A O 1
ATOM 1319 N N . THR A 1 167 ? -6.995 6.501 21.188 1.00 93.25 167 THR A N 1
ATOM 1320 C CA . THR A 1 167 ? -5.884 7.399 20.849 1.00 93.25 167 THR A CA 1
ATOM 1321 C C . THR A 1 167 ? -4.591 6.633 20.610 1.00 93.25 167 THR A C 1
ATOM 1323 O O . THR A 1 167 ? -3.945 6.873 19.599 1.00 93.25 167 THR A O 1
ATOM 1326 N N . LYS A 1 168 ? -4.249 5.652 21.455 1.00 94.12 168 LYS A N 1
ATOM 1327 C CA . LYS A 1 168 ? -2.994 4.897 21.321 1.00 94.12 168 LYS A CA 1
ATOM 1328 C C . LYS A 1 168 ? -2.983 4.078 20.037 1.00 94.12 168 LYS A C 1
ATOM 1330 O O . LYS A 1 168 ? -1.986 4.061 19.319 1.00 94.12 168 LYS A O 1
ATOM 1335 N N . PHE A 1 169 ? -4.098 3.426 19.724 1.00 93.50 169 PHE A N 1
ATOM 1336 C CA . PHE A 1 169 ? -4.253 2.667 18.493 1.00 93.50 169 PHE A CA 1
ATOM 1337 C C . PHE A 1 169 ? -4.167 3.560 17.250 1.00 93.50 169 PHE A C 1
ATOM 1339 O O . PHE A 1 169 ? -3.479 3.215 16.288 1.00 93.50 169 PHE A O 1
ATOM 1346 N N . VAL A 1 170 ? -4.847 4.711 17.258 1.00 93.50 170 VAL A N 1
ATOM 1347 C CA . VAL A 1 170 ? -4.817 5.663 16.137 1.00 93.50 170 VAL A CA 1
ATOM 1348 C C . VAL A 1 170 ? -3.426 6.279 15.970 1.00 93.50 170 VAL A C 1
ATOM 1350 O O . VAL A 1 170 ? -2.965 6.414 14.837 1.00 93.50 170 VAL A O 1
ATOM 1353 N N . ASP A 1 171 ? -2.733 6.582 17.064 1.00 93.19 171 ASP A N 1
ATOM 1354 C CA . ASP A 1 171 ? -1.366 7.101 17.038 1.00 93.19 171 ASP A CA 1
ATOM 1355 C C . ASP A 1 171 ? -0.384 6.053 16.502 1.00 93.19 171 ASP A C 1
ATOM 1357 O O . ASP A 1 171 ? 0.443 6.367 15.647 1.00 93.19 171 ASP A O 1
ATOM 1361 N N . ALA A 1 172 ? -0.511 4.786 16.910 1.00 92.75 172 ALA A N 1
ATOM 1362 C CA . ALA A 1 172 ? 0.297 3.699 16.355 1.00 92.75 172 ALA A CA 1
ATOM 1363 C C . ALA A 1 172 ? 0.013 3.467 14.862 1.00 92.75 172 ALA A C 1
ATOM 1365 O O . ALA A 1 172 ? 0.933 3.220 14.082 1.00 92.75 172 ALA A O 1
ATOM 1366 N N . LEU A 1 173 ? -1.246 3.599 14.433 1.00 93.31 173 LEU A N 1
ATOM 1367 C CA . LEU A 1 173 ? -1.610 3.587 13.014 1.00 93.31 173 LEU A CA 1
ATOM 1368 C C . LEU A 1 173 ? -0.980 4.751 12.244 1.00 93.31 173 LEU A C 1
ATOM 1370 O O . LEU A 1 173 ? -0.556 4.559 11.106 1.00 93.31 173 LEU A O 1
ATOM 1374 N N . PHE A 1 174 ? -0.937 5.945 12.838 1.00 93.31 174 PHE A N 1
ATOM 1375 C CA . PHE A 1 174 ? -0.300 7.105 12.227 1.00 93.31 174 PHE A CA 1
ATOM 1376 C C . PHE A 1 174 ? 1.208 6.888 12.089 1.00 93.31 174 PHE A C 1
ATOM 1378 O O . PHE A 1 174 ? 1.740 7.071 10.998 1.00 93.31 174 PHE A O 1
ATOM 1385 N N . GLN A 1 175 ? 1.875 6.415 13.146 1.00 91.31 175 GLN A N 1
ATOM 1386 C CA . GLN A 1 175 ? 3.307 6.100 13.130 1.00 91.31 175 GLN A CA 1
ATOM 1387 C C . GLN A 1 175 ? 3.656 5.041 12.079 1.00 91.31 175 GLN A C 1
ATOM 1389 O O . GLN A 1 175 ? 4.628 5.206 11.351 1.00 91.31 175 GLN A O 1
ATOM 1394 N N . ALA A 1 176 ? 2.829 4.003 11.932 1.00 90.19 176 ALA A N 1
ATOM 1395 C CA . ALA A 1 176 ? 3.035 2.930 10.957 1.00 90.19 176 ALA A CA 1
ATOM 1396 C C . ALA A 1 176 ? 2.937 3.373 9.485 1.00 90.19 176 ALA A C 1
ATOM 1398 O O . ALA A 1 176 ? 3.301 2.624 8.581 1.00 90.19 176 ALA A O 1
ATOM 1399 N N . VAL A 1 177 ? 2.371 4.553 9.226 1.00 89.81 177 VAL A N 1
ATOM 1400 C CA . VAL A 1 177 ? 2.091 5.070 7.874 1.00 89.81 177 VAL A CA 1
ATOM 1401 C C . VAL A 1 177 ? 2.804 6.402 7.652 1.00 89.81 177 VAL A C 1
ATOM 1403 O O . VAL A 1 177 ? 2.724 6.985 6.571 1.00 89.81 177 VAL A O 1
ATOM 1406 N N . TYR A 1 178 ? 3.495 6.902 8.673 1.00 88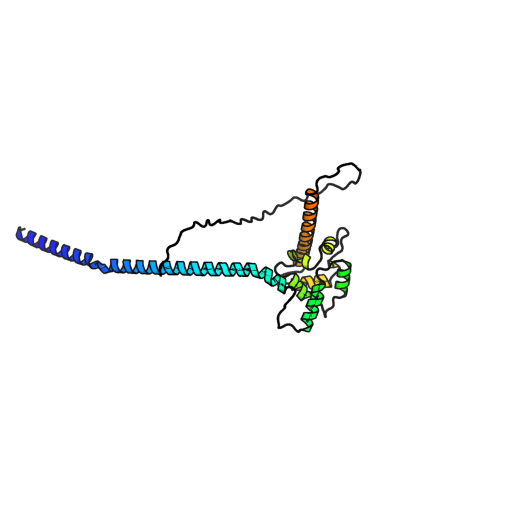.50 178 TYR A N 1
ATOM 1407 C CA . TYR A 1 178 ? 4.139 8.195 8.634 1.00 88.50 178 TYR A CA 1
ATOM 1408 C C . TYR A 1 178 ? 5.251 8.207 7.584 1.00 88.50 178 TYR A C 1
ATOM 1410 O O . TYR A 1 178 ? 6.144 7.364 7.568 1.00 88.50 178 TYR A O 1
ATOM 1418 N N . VAL A 1 179 ? 5.190 9.210 6.715 1.00 84.38 179 VAL A N 1
ATOM 1419 C CA . VAL A 1 179 ? 6.214 9.536 5.724 1.00 84.38 179 VAL A CA 1
ATOM 1420 C C . VAL A 1 179 ? 6.493 11.028 5.860 1.00 84.38 179 VAL A C 1
ATOM 1422 O O . VAL A 1 179 ? 5.604 11.795 6.233 1.00 84.38 179 VAL A O 1
ATOM 1425 N N . GLU A 1 180 ? 7.719 11.463 5.581 1.00 82.00 180 GLU A N 1
ATOM 1426 C CA . GLU A 1 180 ? 8.075 12.881 5.627 1.00 82.00 180 GLU A CA 1
ATOM 1427 C C . GLU A 1 180 ? 7.103 13.726 4.775 1.00 82.00 180 GLU A C 1
ATOM 1429 O O . GLU A 1 180 ? 6.811 13.402 3.624 1.00 82.00 180 GLU A O 1
ATOM 1434 N N . GLY A 1 181 ? 6.533 14.781 5.371 1.00 80.88 181 GLY A N 1
ATOM 1435 C CA . GLY A 1 181 ? 5.489 15.609 4.748 1.00 80.88 181 GLY A CA 1
ATOM 1436 C C . GLY A 1 181 ? 4.050 15.087 4.901 1.00 80.88 181 GLY A C 1
ATOM 1437 O O . GLY A 1 181 ? 3.104 15.783 4.524 1.00 80.88 181 GLY A O 1
ATOM 1438 N N . TYR A 1 182 ? 3.843 13.909 5.497 1.00 87.38 182 TYR A N 1
ATOM 1439 C CA . TYR A 1 182 ? 2.517 13.352 5.761 1.00 87.38 182 TYR A CA 1
ATOM 1440 C C . TYR A 1 182 ? 1.965 13.819 7.115 1.00 87.38 182 TYR A C 1
ATOM 1442 O O . TYR A 1 182 ? 2.298 13.304 8.180 1.00 87.38 182 TYR A O 1
ATOM 1450 N N . GLY A 1 183 ? 1.103 14.837 7.072 1.00 90.50 183 GLY A N 1
ATOM 1451 C CA . GLY A 1 183 ? 0.484 15.408 8.267 1.00 90.50 183 GLY A CA 1
ATOM 1452 C C . GLY A 1 183 ? -0.728 14.625 8.787 1.00 90.50 183 GLY A C 1
ATOM 1453 O O . GLY A 1 183 ? -1.414 13.916 8.048 1.00 90.50 183 GLY A O 1
ATOM 1454 N N . LEU A 1 184 ? -1.077 14.864 10.056 1.00 90.81 184 LEU A N 1
ATOM 1455 C CA . LEU A 1 184 ? -2.223 14.242 10.735 1.00 90.81 184 LEU A CA 1
ATOM 1456 C C . LEU A 1 184 ? -3.563 14.469 10.005 1.00 90.81 184 LEU A C 1
ATOM 1458 O O . LEU A 1 184 ? -4.426 13.594 9.967 1.00 90.81 184 LEU A O 1
ATOM 1462 N N . LYS A 1 185 ? -3.742 15.639 9.375 1.00 92.12 185 LYS A N 1
ATOM 1463 C CA . LYS A 1 185 ? -4.952 15.952 8.594 1.00 92.12 185 LYS A CA 1
ATOM 1464 C C . LYS A 1 185 ? -5.096 15.035 7.374 1.00 92.12 185 LYS A C 1
ATOM 1466 O O . LYS A 1 185 ? -6.195 14.547 7.112 1.00 92.12 185 LYS A O 1
ATOM 1471 N N . SER A 1 186 ? -3.999 14.792 6.657 1.00 92.62 186 SER A N 1
ATOM 1472 C CA . SER A 1 186 ? -3.967 13.877 5.510 1.00 92.62 186 SER A CA 1
ATOM 1473 C C . SER A 1 186 ? -4.250 12.446 5.960 1.00 92.62 186 SER A C 1
ATOM 1475 O O . SER A 1 186 ? -5.114 11.789 5.385 1.00 92.62 186 SER A O 1
ATOM 1477 N N . PHE A 1 187 ? -3.645 12.024 7.074 1.00 94.19 187 PHE A N 1
ATOM 1478 C CA . PHE A 1 187 ? -3.925 10.734 7.704 1.00 94.19 187 PHE A CA 1
ATOM 1479 C C . PHE A 1 187 ? -5.400 10.531 8.058 1.00 94.19 187 PHE A C 1
ATOM 1481 O O . PHE A 1 187 ? -5.997 9.523 7.682 1.00 94.19 187 PHE A O 1
ATOM 1488 N N . HIS A 1 188 ? -6.034 11.500 8.721 1.00 94.31 188 HIS A N 1
ATOM 1489 C CA . HIS A 1 188 ? -7.460 11.414 9.038 1.00 94.31 188 HIS A CA 1
ATOM 1490 C C . HIS A 1 188 ? -8.329 11.298 7.780 1.00 94.31 188 HIS A C 1
ATOM 1492 O O . HIS A 1 188 ? -9.300 10.538 7.766 1.00 94.31 188 HIS A O 1
ATOM 1498 N N . ASN A 1 189 ? -7.986 12.016 6.709 1.00 94.12 189 ASN A N 1
ATOM 1499 C CA . ASN A 1 189 ? -8.706 11.924 5.440 1.00 94.12 189 ASN A CA 1
ATOM 1500 C C . ASN A 1 189 ? -8.548 10.546 4.788 1.00 94.12 189 ASN A C 1
ATOM 1502 O O . ASN A 1 189 ? -9.542 9.959 4.354 1.00 94.12 189 ASN A O 1
ATOM 1506 N N . ASP A 1 190 ? -7.339 9.992 4.791 1.00 94.12 190 ASP A N 1
ATOM 1507 C CA . ASP A 1 190 ? -7.069 8.656 4.260 1.00 94.12 190 ASP A CA 1
ATOM 1508 C C . ASP A 1 190 ? -7.746 7.559 5.081 1.00 94.12 190 ASP A C 1
ATOM 1510 O O . ASP A 1 190 ? -8.310 6.615 4.521 1.00 94.12 190 ASP A O 1
ATOM 1514 N N . LEU A 1 191 ? -7.792 7.714 6.404 1.00 94.31 191 LEU A N 1
ATOM 1515 C CA . LEU A 1 191 ? -8.517 6.810 7.286 1.00 94.31 191 LEU A CA 1
ATOM 1516 C C . LEU A 1 191 ? -10.029 6.862 7.013 1.00 94.31 191 LEU A C 1
ATOM 1518 O O . LEU A 1 191 ? -10.656 5.812 6.853 1.00 94.31 191 LEU A O 1
ATOM 1522 N N . ARG A 1 192 ? -10.622 8.058 6.846 1.00 95.25 192 ARG A N 1
ATOM 1523 C CA . ARG A 1 192 ? -12.029 8.197 6.411 1.00 95.25 192 ARG A CA 1
ATOM 1524 C C . ARG A 1 192 ? -12.264 7.519 5.061 1.00 95.25 192 ARG A C 1
ATOM 1526 O O . ARG A 1 192 ? -13.237 6.773 4.916 1.00 95.25 192 ARG A O 1
ATOM 1533 N N . ARG A 1 193 ? -11.372 7.741 4.089 1.00 94.81 193 ARG A N 1
ATOM 1534 C CA . ARG A 1 193 ? -11.463 7.152 2.746 1.00 94.81 193 ARG A CA 1
ATOM 1535 C C . ARG A 1 193 ? -11.387 5.627 2.802 1.00 94.81 193 ARG A C 1
ATOM 1537 O O . ARG A 1 193 ? -12.212 4.963 2.177 1.00 94.81 193 ARG A O 1
ATOM 1544 N N . GLY A 1 194 ? -10.473 5.070 3.594 1.00 94.19 194 GLY A N 1
ATOM 1545 C CA . GLY A 1 194 ? -10.339 3.625 3.767 1.00 94.19 194 GLY A CA 1
ATOM 1546 C C . GLY A 1 194 ? -11.577 2.984 4.385 1.00 94.19 194 GLY A C 1
ATOM 1547 O O . GLY A 1 194 ? -12.102 2.003 3.850 1.00 94.19 194 GLY A O 1
ATOM 1548 N N . LEU A 1 195 ? -12.121 3.587 5.447 1.00 94.81 195 LEU A N 1
ATOM 1549 C CA . LEU A 1 195 ? -13.379 3.134 6.048 1.00 94.81 195 LEU A CA 1
ATOM 1550 C C . LEU A 1 195 ? -14.539 3.188 5.036 1.00 94.81 195 LEU A C 1
ATOM 1552 O O . LEU A 1 195 ? -15.324 2.240 4.958 1.00 94.81 195 LEU A O 1
ATOM 1556 N N . LYS A 1 196 ? -14.638 4.260 4.233 1.00 94.81 196 LYS A N 1
ATOM 1557 C CA . LYS A 1 196 ? -15.668 4.415 3.186 1.00 94.81 196 LYS A CA 1
ATOM 1558 C C . LYS A 1 196 ? -15.565 3.316 2.127 1.00 94.81 196 LYS A C 1
ATOM 1560 O O . LYS A 1 196 ? -16.575 2.703 1.796 1.00 94.81 196 LYS A O 1
ATOM 1565 N N . ILE A 1 197 ? -14.363 3.012 1.637 1.00 94.69 197 ILE A N 1
ATOM 1566 C CA . ILE A 1 197 ? -14.148 1.980 0.608 1.00 94.69 197 ILE A CA 1
ATOM 1567 C C . ILE A 1 197 ? -14.615 0.604 1.093 1.00 94.69 197 ILE A C 1
ATOM 1569 O O . ILE A 1 197 ? -15.327 -0.099 0.370 1.00 94.69 197 ILE A O 1
ATOM 1573 N N . VAL A 1 198 ? -14.250 0.216 2.318 1.00 94.00 198 VAL A N 1
ATOM 1574 C CA . VAL A 1 198 ? -14.660 -1.081 2.874 1.00 94.00 198 VAL A CA 1
ATOM 1575 C C . VAL A 1 198 ? -16.178 -1.136 3.065 1.00 94.00 198 VAL A C 1
ATOM 1577 O O . VAL A 1 198 ? -16.802 -2.113 2.648 1.00 94.00 198 VAL A O 1
ATOM 1580 N N . LYS A 1 199 ? -16.794 -0.074 3.605 1.00 94.06 199 LYS A N 1
ATOM 1581 C CA . LYS A 1 199 ? -18.259 0.038 3.743 1.00 94.06 199 LYS A CA 1
ATOM 1582 C C . LYS A 1 199 ? -18.966 -0.094 2.394 1.00 94.06 199 LYS A C 1
ATOM 1584 O O . LYS A 1 199 ? -19.862 -0.924 2.248 1.00 94.06 199 LYS A O 1
ATOM 1589 N N . ASN A 1 200 ? -18.514 0.648 1.384 1.00 94.62 200 ASN A N 1
ATOM 1590 C CA . ASN A 1 200 ? -19.077 0.610 0.035 1.00 94.62 200 ASN A CA 1
ATOM 1591 C C . ASN A 1 200 ? -18.989 -0.790 -0.579 1.00 94.62 200 ASN A C 1
ATOM 1593 O O . ASN A 1 200 ? -19.955 -1.258 -1.177 1.00 94.62 200 ASN A O 1
ATOM 1597 N N . ARG A 1 201 ? -17.873 -1.503 -0.377 1.00 93.50 201 ARG A N 1
ATOM 1598 C CA . ARG A 1 201 ? -17.726 -2.894 -0.832 1.00 93.50 201 ARG A CA 1
ATOM 1599 C C . ARG A 1 201 ? -18.772 -3.816 -0.199 1.00 93.50 201 ARG A C 1
ATOM 1601 O O . ARG A 1 201 ? -19.337 -4.663 -0.890 1.00 93.50 201 ARG A O 1
ATOM 1608 N N . VAL A 1 202 ? -19.047 -3.658 1.095 1.00 92.88 202 VAL A N 1
ATOM 1609 C CA . VAL A 1 202 ? -20.074 -4.444 1.802 1.00 92.88 202 VAL A CA 1
ATOM 1610 C C . VAL A 1 202 ? -21.469 -4.120 1.282 1.00 92.88 202 VAL A C 1
ATOM 1612 O O . VAL A 1 202 ? -22.239 -5.041 1.004 1.00 92.88 202 VAL A O 1
ATOM 1615 N N . PHE A 1 203 ? -21.792 -2.834 1.125 1.00 92.94 203 PHE A N 1
ATOM 1616 C CA . PHE A 1 203 ? -23.090 -2.399 0.613 1.00 92.94 203 PHE A CA 1
ATOM 1617 C C . PHE A 1 203 ? -23.325 -2.865 -0.822 1.00 92.94 203 PHE A C 1
ATOM 1619 O O . PHE A 1 203 ? -24.380 -3.432 -1.095 1.00 92.94 203 PHE A O 1
ATOM 1626 N N . LYS A 1 204 ? -22.322 -2.748 -1.700 1.00 93.31 204 LYS A N 1
ATOM 1627 C CA . LYS A 1 204 ? -22.377 -3.270 -3.070 1.00 93.31 204 LYS A CA 1
ATOM 1628 C C . LYS A 1 204 ? -22.654 -4.777 -3.077 1.00 93.31 204 LYS A C 1
ATOM 1630 O O . LYS A 1 204 ? -23.642 -5.210 -3.659 1.00 93.31 204 LYS A O 1
ATOM 1635 N N . LYS A 1 205 ? -21.895 -5.562 -2.302 1.00 91.19 205 LYS A N 1
ATOM 1636 C CA . LYS A 1 205 ? -22.102 -7.018 -2.165 1.00 91.19 205 LYS A CA 1
ATOM 1637 C C . LYS A 1 205 ? -23.462 -7.387 -1.550 1.00 91.19 205 LYS A C 1
ATOM 1639 O O . LYS A 1 205 ? -23.984 -8.480 -1.774 1.00 91.19 205 LYS A O 1
ATOM 1644 N N . ARG A 1 206 ? -24.036 -6.536 -0.694 1.00 90.38 206 ARG A N 1
ATOM 1645 C CA . ARG A 1 206 ? -25.392 -6.731 -0.150 1.00 90.38 206 ARG A CA 1
ATOM 1646 C C . ARG A 1 206 ? -26.454 -6.425 -1.207 1.00 90.38 206 ARG A C 1
ATOM 1648 O O . ARG A 1 206 ? -27.391 -7.205 -1.326 1.00 90.38 206 ARG A O 1
ATOM 1655 N N . SER A 1 207 ? -26.273 -5.352 -1.971 1.00 90.88 207 SER A N 1
ATOM 1656 C CA . SER A 1 207 ? -27.156 -4.962 -3.072 1.00 90.88 207 SER A CA 1
ATOM 1657 C C . SER A 1 207 ? -27.198 -6.035 -4.163 1.00 90.88 207 SER A C 1
ATOM 1659 O O . SER A 1 207 ? -28.271 -6.540 -4.475 1.00 90.88 207 SER A O 1
ATOM 1661 N N . GLU A 1 208 ? -26.037 -6.507 -4.627 1.00 88.25 208 GLU A N 1
ATOM 1662 C CA . GLU A 1 208 ? -25.920 -7.595 -5.616 1.00 88.25 208 GLU A CA 1
ATOM 1663 C C . GLU A 1 208 ? -26.622 -8.885 -5.157 1.00 88.25 208 GLU A C 1
ATOM 1665 O O . GLU A 1 208 ? -27.292 -9.565 -5.931 1.00 88.25 208 GLU A O 1
ATOM 1670 N N . ARG A 1 209 ? -26.532 -9.221 -3.863 1.00 83.62 209 ARG A N 1
ATOM 1671 C CA . ARG A 1 209 ? -27.259 -10.371 -3.298 1.00 83.62 209 ARG A CA 1
ATOM 1672 C C . ARG A 1 209 ? -28.771 -10.176 -3.264 1.00 83.62 209 ARG A C 1
ATOM 1674 O O . ARG A 1 209 ? -29.492 -11.168 -3.238 1.00 83.62 209 ARG A O 1
ATOM 1681 N N . ASN A 1 210 ? -29.251 -8.941 -3.207 1.00 78.94 210 ASN A N 1
ATOM 1682 C CA . ASN A 1 210 ? -30.677 -8.643 -3.194 1.00 78.94 210 ASN A CA 1
ATOM 1683 C C . ASN A 1 210 ? -31.256 -8.585 -4.613 1.00 78.94 210 ASN A C 1
ATOM 1685 O O . ASN A 1 210 ? -32.396 -8.996 -4.797 1.00 78.94 210 ASN A O 1
ATOM 1689 N N . THR A 1 211 ? -30.476 -8.156 -5.610 1.00 77.50 211 THR A N 1
ATOM 1690 C CA . THR A 1 211 ? -30.900 -8.148 -7.021 1.00 77.50 211 THR A CA 1
ATOM 1691 C C . THR A 1 211 ? -30.918 -9.545 -7.646 1.00 77.50 211 THR A C 1
ATOM 1693 O O . THR A 1 211 ? -31.739 -9.804 -8.519 1.00 77.50 211 THR A O 1
ATOM 1696 N N . MET A 1 212 ? -30.071 -10.470 -7.176 1.00 65.50 212 MET A N 1
ATOM 1697 C CA . MET A 1 212 ? -30.016 -11.860 -7.663 1.00 65.50 212 MET A CA 1
ATOM 1698 C C . MET A 1 212 ? -30.975 -12.834 -6.959 1.00 65.50 212 MET A C 1
ATOM 1700 O O . MET A 1 212 ? -31.066 -13.999 -7.350 1.00 65.50 212 MET A O 1
ATOM 1704 N N . LYS A 1 213 ? -31.704 -12.404 -5.921 1.00 59.06 213 LYS A N 1
ATOM 1705 C CA . LYS A 1 213 ? -32.783 -13.223 -5.353 1.00 59.06 213 LYS A CA 1
ATOM 1706 C C . LYS A 1 213 ? -34.005 -13.115 -6.273 1.00 59.06 213 LYS A C 1
ATOM 1708 O O . LYS A 1 213 ? -34.465 -11.996 -6.500 1.00 59.06 213 LYS A O 1
ATOM 1713 N N . PRO A 1 214 ? -34.576 -14.228 -6.774 1.00 52.41 214 PRO A N 1
ATOM 1714 C CA . PRO A 1 214 ? -35.857 -14.156 -7.459 1.00 52.41 214 PRO A CA 1
ATOM 1715 C C . PRO A 1 214 ? -36.874 -13.557 -6.486 1.00 52.41 214 PRO A C 1
ATOM 1717 O O . PRO A 1 214 ? -36.915 -13.966 -5.323 1.00 52.41 214 PRO A O 1
ATOM 1720 N N . ARG A 1 215 ? -37.664 -12.578 -6.948 1.00 56.75 215 ARG A N 1
ATOM 1721 C CA . ARG A 1 215 ? -38.803 -11.995 -6.222 1.00 56.75 215 ARG A CA 1
ATOM 1722 C C . ARG A 1 215 ? -39.786 -13.109 -5.842 1.00 56.75 215 ARG A C 1
ATOM 1724 O O . ARG A 1 215 ? -40.749 -13.363 -6.556 1.00 56.75 215 ARG A O 1
ATOM 1731 N N . ARG A 1 216 ? -39.542 -13.806 -4.736 1.00 53.41 216 ARG A N 1
ATOM 1732 C CA . ARG A 1 216 ? -40.490 -14.749 -4.153 1.00 53.41 216 ARG A CA 1
ATOM 1733 C C . ARG A 1 216 ? -41.219 -13.997 -3.043 1.00 53.41 216 ARG A C 1
ATOM 1735 O O . ARG A 1 216 ? -40.641 -13.749 -1.992 1.00 53.41 216 ARG A O 1
ATOM 1742 N N . ASN A 1 217 ? -42.463 -13.638 -3.357 1.00 44.47 217 ASN A N 1
ATOM 1743 C CA . ASN A 1 217 ? -43.504 -13.036 -2.515 1.00 44.47 217 ASN A CA 1
ATOM 1744 C C . ASN A 1 217 ? -43.448 -11.509 -2.333 1.00 44.47 217 ASN A C 1
ATOM 1746 O O . ASN A 1 217 ? -42.964 -10.993 -1.332 1.00 44.47 217 ASN A O 1
ATOM 1750 N N . GLN A 1 218 ? -44.057 -10.796 -3.286 1.00 47.09 218 GLN A N 1
ATOM 1751 C CA . GLN A 1 218 ? -44.860 -9.617 -2.959 1.00 47.09 218 GLN A CA 1
ATOM 1752 C C . GLN A 1 218 ? -46.233 -10.111 -2.496 1.00 47.09 218 GLN A C 1
ATOM 1754 O O . GLN A 1 218 ? -47.006 -10.602 -3.312 1.00 47.09 218 GLN A O 1
ATOM 1759 N N . LEU A 1 219 ? -46.513 -9.999 -1.202 1.00 45.88 219 LEU A N 1
ATOM 1760 C CA . LEU A 1 219 ? -47.862 -9.889 -0.653 1.00 45.88 219 LEU A CA 1
ATOM 1761 C C . LEU A 1 219 ? -47.730 -9.0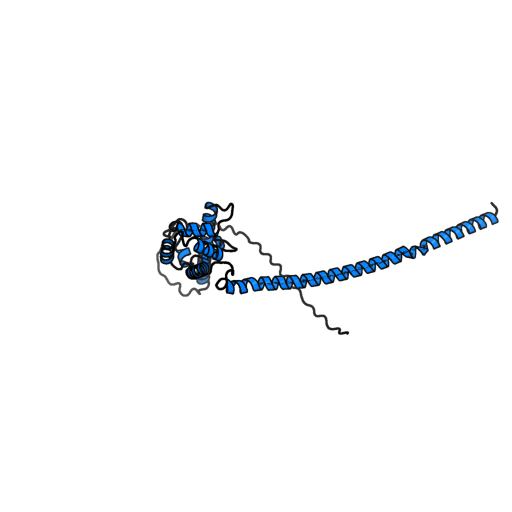93 0.649 1.00 45.88 219 LEU A C 1
ATOM 1763 O O . LEU A 1 219 ? -47.131 -9.572 1.603 1.00 45.88 219 LEU A O 1
ATOM 1767 N N . MET A 1 220 ? -48.189 -7.845 0.553 1.00 43.16 220 MET A N 1
ATOM 1768 C CA . MET A 1 220 ? -48.710 -6.947 1.586 1.00 43.16 220 MET A CA 1
ATOM 1769 C C . MET A 1 220 ? -48.274 -7.188 3.036 1.00 43.16 220 MET A C 1
ATOM 1771 O O . MET A 1 220 ? -48.723 -8.143 3.656 1.00 43.16 220 MET A O 1
ATOM 1775 N N . ASP A 1 221 ? -47.531 -6.237 3.601 1.00 37.25 221 ASP A N 1
ATOM 1776 C CA . ASP A 1 221 ? -48.083 -5.474 4.722 1.00 37.25 221 ASP A CA 1
ATOM 1777 C C . ASP A 1 221 ? -47.426 -4.091 4.826 1.00 37.25 221 ASP A C 1
ATOM 1779 O O . ASP A 1 221 ? -46.392 -3.819 4.213 1.00 37.25 221 ASP A O 1
ATOM 1783 N N . SER A 1 222 ? -48.139 -3.231 5.527 1.00 45.19 222 SER A N 1
ATOM 1784 C CA . SER A 1 222 ? -48.213 -1.782 5.432 1.00 45.19 222 SER A CA 1
ATOM 1785 C C . SER A 1 222 ? -47.215 -1.081 6.359 1.00 45.19 222 SER A C 1
ATOM 1787 O O . SER A 1 222 ? -46.738 -1.679 7.316 1.00 45.19 222 SER A O 1
ATOM 1789 N N . ASP A 1 223 ? -46.979 0.200 6.068 1.00 41.22 223 ASP A N 1
ATOM 1790 C CA . ASP A 1 223 ? -46.475 1.241 6.972 1.00 41.22 223 ASP A CA 1
ATOM 1791 C C . ASP A 1 223 ? -45.057 1.073 7.540 1.00 41.22 223 ASP A C 1
ATOM 1793 O O . ASP A 1 223 ? -44.848 0.458 8.575 1.00 41.22 223 ASP A O 1
ATOM 1797 N N . ASP A 1 224 ? -44.087 1.718 6.884 1.00 36.78 224 ASP A N 1
ATOM 1798 C CA . ASP A 1 224 ? -43.126 2.572 7.590 1.00 36.78 224 ASP A CA 1
ATOM 1799 C C . ASP A 1 224 ? -42.520 3.598 6.618 1.00 36.78 224 ASP A C 1
ATOM 1801 O O . ASP A 1 224 ? -41.804 3.296 5.658 1.00 36.78 224 ASP A O 1
ATOM 1805 N N . GLU A 1 225 ? -42.882 4.843 6.889 1.00 47.97 225 GLU A N 1
ATOM 1806 C CA . GLU A 1 225 ? -42.391 6.089 6.328 1.00 47.97 225 GLU A CA 1
ATOM 1807 C C . GLU A 1 225 ? -40.873 6.211 6.556 1.00 47.97 225 GLU A C 1
ATOM 1809 O O . GLU A 1 225 ? -40.409 6.343 7.686 1.00 47.97 225 GLU A O 1
ATOM 1814 N N . TYR A 1 226 ? -40.073 6.173 5.486 1.00 43.41 226 TYR A N 1
ATOM 1815 C CA . TYR A 1 226 ? -38.686 6.642 5.536 1.00 43.41 226 TYR A CA 1
ATOM 1816 C C . TYR A 1 226 ? -38.358 7.468 4.293 1.00 43.41 226 TYR A C 1
ATOM 1818 O O . TYR A 1 226 ? -38.031 6.956 3.223 1.00 43.41 226 TYR A O 1
ATOM 1826 N N . ASP A 1 227 ? -38.537 8.769 4.499 1.00 39.75 227 ASP A N 1
ATOM 1827 C CA . ASP A 1 227 ? -37.909 9.927 3.872 1.00 39.75 227 ASP A CA 1
ATOM 1828 C C . ASP A 1 227 ? -37.024 9.648 2.643 1.00 39.75 227 ASP A C 1
ATOM 1830 O O . ASP A 1 227 ? -35.836 9.316 2.715 1.00 39.75 227 ASP A O 1
ATOM 1834 N N . SER A 1 228 ? -37.645 9.836 1.483 1.00 50.25 228 SER A N 1
ATOM 1835 C CA . SER A 1 228 ? -36.961 10.108 0.232 1.00 50.25 228 SER A CA 1
ATOM 1836 C C . SER A 1 228 ? -36.507 11.563 0.248 1.00 50.25 228 SER A C 1
ATOM 1838 O O . SER A 1 228 ? -37.312 12.418 -0.097 1.00 50.25 228 SER A O 1
ATOM 1840 N N . ASN A 1 229 ? -35.237 11.831 0.567 1.00 41.38 229 ASN A N 1
ATOM 1841 C CA . ASN A 1 229 ? -34.489 12.980 0.042 1.00 41.38 229 ASN A CA 1
ATOM 1842 C C . ASN A 1 229 ? -33.002 12.903 0.417 1.00 41.38 229 ASN A C 1
ATOM 1844 O O . ASN A 1 229 ? -32.610 13.216 1.534 1.00 41.38 229 ASN A O 1
ATOM 1848 N N . HIS A 1 230 ? -32.166 12.489 -0.536 1.00 38.59 230 HIS A N 1
ATOM 1849 C CA . HIS A 1 230 ? -31.113 13.325 -1.131 1.00 38.59 230 HIS A CA 1
ATOM 1850 C C . HIS A 1 230 ? -30.194 12.411 -1.950 1.00 38.59 230 HIS A C 1
ATOM 1852 O O . HIS A 1 230 ? -29.315 11.720 -1.433 1.00 38.59 230 HIS A O 1
ATOM 1858 N N . CYS A 1 231 ? -30.474 12.349 -3.249 1.00 40.50 231 CYS A N 1
ATOM 1859 C CA . CYS A 1 231 ? -29.567 11.784 -4.230 1.00 40.50 231 CYS A CA 1
ATOM 1860 C C . CYS A 1 231 ? -28.406 12.765 -4.403 1.00 40.50 231 CYS A C 1
ATOM 1862 O O . CYS A 1 231 ? -28.541 13.728 -5.151 1.00 40.50 231 CYS A O 1
ATOM 1864 N N . ASP A 1 232 ? -27.290 12.521 -3.718 1.00 37.78 232 ASP A N 1
ATOM 1865 C CA . ASP A 1 232 ? -26.028 13.146 -4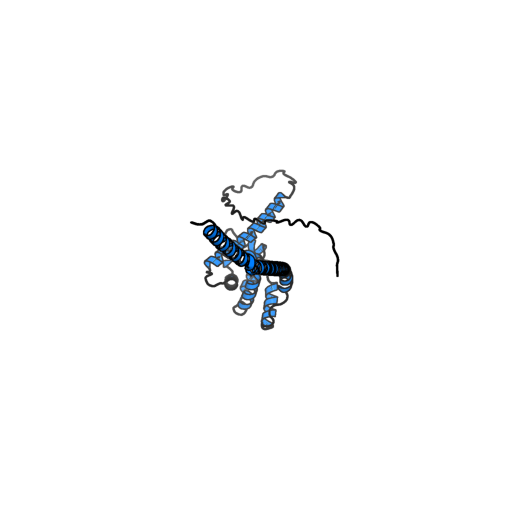.096 1.00 37.78 232 ASP A CA 1
ATOM 1866 C C . ASP A 1 232 ? -25.574 12.541 -5.428 1.00 37.78 232 ASP A C 1
ATOM 1868 O O . ASP A 1 232 ? -25.266 11.351 -5.552 1.00 37.78 232 ASP A O 1
ATOM 1872 N N . GLU A 1 233 ? -25.642 13.421 -6.411 1.00 38.62 233 GLU A N 1
ATOM 1873 C CA . GLU A 1 233 ? -25.172 13.389 -7.783 1.00 38.62 233 GLU A CA 1
ATOM 1874 C C . GLU A 1 233 ? -23.902 12.544 -7.980 1.00 38.62 233 GLU A C 1
ATOM 1876 O O . GLU A 1 233 ? -22.873 12.709 -7.320 1.00 38.62 233 GLU A O 1
ATOM 1881 N N . TYR A 1 234 ? -24.005 11.580 -8.894 1.00 38.19 234 TYR A N 1
ATOM 1882 C CA . TYR A 1 234 ? -22.922 10.685 -9.268 1.00 38.19 234 TYR A CA 1
ATOM 1883 C C . TYR A 1 234 ? -21.987 11.396 -10.253 1.00 38.19 234 TYR A C 1
ATOM 1885 O O . TYR A 1 234 ? -22.278 11.435 -11.446 1.00 38.19 234 TYR A O 1
ATOM 1893 N N . GLU A 1 235 ? -20.837 11.884 -9.788 1.00 40.75 235 GLU A N 1
ATOM 1894 C CA . GLU A 1 235 ? -19.680 12.043 -10.673 1.00 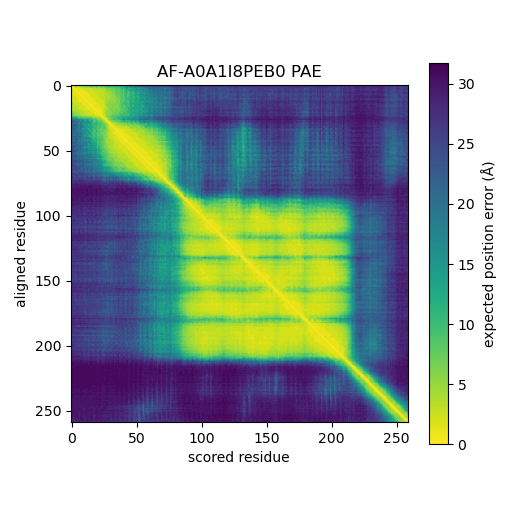40.75 235 GLU A CA 1
ATOM 1895 C C . GLU A 1 235 ? -19.036 10.664 -10.871 1.00 40.75 235 GLU A C 1
ATOM 1897 O O . GLU A 1 235 ? -18.478 10.051 -9.955 1.00 40.75 235 GLU A O 1
ATOM 1902 N N . VAL A 1 236 ? -19.216 10.130 -12.078 1.00 40.41 236 VAL A N 1
ATOM 1903 C CA . VAL A 1 236 ? -18.530 8.940 -12.572 1.00 40.41 236 VAL A CA 1
ATOM 1904 C C . VAL A 1 236 ? -17.157 9.396 -13.055 1.00 40.41 236 VAL A C 1
ATOM 1906 O O . VAL A 1 236 ? -17.037 9.924 -14.154 1.00 40.41 236 VAL A O 1
ATOM 1909 N N . ASP A 1 237 ? -16.124 9.189 -12.241 1.00 37.53 237 ASP A N 1
ATOM 1910 C CA . ASP A 1 237 ? -14.753 9.195 -12.748 1.00 37.53 237 ASP A CA 1
ATOM 1911 C C . ASP A 1 237 ? -14.581 7.951 -13.637 1.00 37.53 237 ASP A C 1
ATOM 1913 O O . ASP A 1 237 ? -14.531 6.813 -13.153 1.00 37.53 237 ASP A O 1
ATOM 1917 N N . GLU A 1 238 ? -14.564 8.166 -14.953 1.00 42.22 238 GLU A N 1
ATOM 1918 C CA . GLU A 1 238 ? -14.196 7.166 -15.952 1.00 42.22 238 GLU A CA 1
ATOM 1919 C C . GLU A 1 238 ? -12.713 6.786 -15.779 1.00 42.22 238 GLU A C 1
ATOM 1921 O O . GLU A 1 238 ? -11.811 7.499 -16.210 1.00 42.22 238 GLU A O 1
ATOM 1926 N N . ASP A 1 239 ? -12.450 5.644 -15.137 1.00 37.91 239 ASP A N 1
ATOM 1927 C CA . ASP A 1 239 ? -11.138 4.987 -15.176 1.00 37.91 239 ASP A CA 1
ATOM 1928 C C . ASP A 1 239 ? -10.986 4.272 -16.535 1.00 37.91 239 ASP A C 1
ATOM 1930 O O . ASP A 1 239 ? -11.441 3.139 -16.738 1.00 37.91 239 ASP A O 1
ATOM 1934 N N . ASP A 1 240 ? -10.332 4.962 -17.469 1.00 37.91 240 ASP A N 1
ATOM 1935 C CA . ASP A 1 240 ? -9.902 4.462 -18.773 1.00 37.91 240 ASP A CA 1
ATOM 1936 C C . ASP A 1 240 ? -8.852 3.348 -18.588 1.00 37.91 240 ASP A C 1
ATOM 1938 O O . ASP A 1 240 ? -7.673 3.574 -18.305 1.00 37.91 240 ASP A O 1
ATOM 1942 N N . SER A 1 241 ? -9.304 2.099 -18.698 1.00 40.16 241 SER A N 1
ATOM 1943 C CA . SER A 1 241 ? -8.458 0.904 -18.689 1.00 40.16 241 SER A CA 1
ATOM 1944 C C . SER A 1 241 ? -8.473 0.250 -20.066 1.00 40.16 241 SER A C 1
ATOM 1946 O O . SER A 1 241 ? -9.008 -0.837 -20.267 1.00 40.16 241 SER A O 1
ATOM 1948 N N . ASN A 1 242 ? -7.824 0.906 -21.025 1.00 37.50 242 ASN A N 1
ATOM 1949 C CA . ASN A 1 242 ? -7.473 0.299 -22.303 1.00 37.50 242 ASN A CA 1
ATOM 1950 C C . ASN A 1 242 ? -6.351 -0.745 -22.122 1.00 37.50 242 ASN A C 1
ATOM 1952 O O . ASN A 1 242 ? -5.163 -0.466 -22.289 1.00 37.50 242 ASN A O 1
ATOM 1956 N N . GLN A 1 243 ? -6.737 -1.982 -21.792 1.00 35.03 243 GLN A N 1
ATOM 1957 C CA . GLN A 1 243 ? -5.951 -3.171 -22.126 1.00 35.03 243 GLN A CA 1
ATOM 1958 C C . GLN A 1 243 ? -6.162 -3.479 -23.609 1.00 35.03 243 GLN A C 1
ATOM 1960 O O . GLN A 1 243 ? -7.196 -4.006 -24.006 1.00 35.03 243 GLN A O 1
ATOM 1965 N N . THR A 1 244 ? -5.170 -3.164 -24.437 1.00 40.31 244 THR A N 1
ATOM 1966 C CA . THR A 1 244 ? -5.100 -3.698 -25.796 1.00 40.31 244 THR A CA 1
ATOM 1967 C C . THR A 1 244 ? -4.592 -5.139 -25.733 1.00 40.31 244 THR A C 1
ATOM 1969 O O . THR A 1 244 ? -3.400 -5.410 -25.588 1.00 40.31 244 THR A O 1
ATOM 1972 N N . GLU A 1 245 ? -5.524 -6.088 -25.825 1.00 40.00 245 GLU A N 1
ATOM 1973 C CA . GLU A 1 245 ? -5.232 -7.460 -26.233 1.00 40.00 245 GLU A CA 1
ATOM 1974 C C . GLU A 1 245 ? -4.670 -7.433 -27.660 1.00 40.00 245 GLU A C 1
ATOM 1976 O O . GLU A 1 245 ? -5.389 -7.191 -28.628 1.00 40.00 245 GLU A O 1
ATOM 1981 N N . SER A 1 246 ? -3.371 -7.687 -27.809 1.00 38.88 246 SER A N 1
ATOM 1982 C CA . SER A 1 246 ? -2.792 -8.054 -29.101 1.00 38.88 246 SER A CA 1
ATOM 1983 C C . SER A 1 246 ? -2.731 -9.575 -29.185 1.00 38.88 246 SER A C 1
ATOM 1985 O O . SER A 1 246 ? -1.846 -10.239 -28.648 1.00 38.88 246 SER A O 1
ATOM 1987 N N . THR A 1 247 ? -3.738 -10.132 -29.850 1.00 37.22 247 THR A N 1
ATOM 1988 C CA . THR A 1 247 ? -3.808 -11.531 -30.265 1.00 37.22 247 THR A CA 1
ATOM 1989 C C . THR A 1 247 ? -2.724 -11.773 -31.318 1.00 37.22 247 THR A C 1
ATOM 1991 O O . THR A 1 247 ? -2.876 -11.384 -32.474 1.00 37.22 247 THR A O 1
ATOM 1994 N N . ILE A 1 248 ? -1.608 -12.399 -30.941 1.00 37.84 248 ILE A N 1
ATOM 1995 C CA . ILE A 1 248 ? -0.626 -12.885 -31.918 1.00 37.84 248 ILE A CA 1
ATOM 1996 C C . ILE A 1 248 ? -1.050 -14.294 -32.323 1.00 37.84 248 ILE A C 1
ATOM 1998 O O . ILE A 1 248 ? -0.941 -15.244 -31.549 1.00 37.84 248 ILE A O 1
ATOM 2002 N N . LYS A 1 249 ? -1.582 -14.398 -33.544 1.00 37.81 249 LYS A N 1
ATOM 2003 C CA . LYS A 1 249 ? -1.830 -15.664 -34.233 1.00 37.81 249 LYS A CA 1
ATOM 2004 C C . LYS A 1 249 ? -0.488 -16.355 -34.465 1.00 37.81 249 LYS A C 1
ATOM 2006 O O . LYS A 1 249 ? 0.412 -15.775 -35.065 1.00 37.81 249 LYS A O 1
ATOM 2011 N N . ILE A 1 250 ? -0.370 -17.577 -33.961 1.00 40.84 250 ILE A N 1
ATOM 2012 C CA . ILE A 1 250 ? 0.713 -18.492 -34.302 1.00 40.84 250 ILE A CA 1
ATOM 2013 C C . ILE A 1 250 ? 0.274 -19.167 -35.598 1.00 40.84 250 ILE A C 1
ATOM 2015 O O . ILE A 1 250 ? -0.683 -19.939 -35.587 1.00 40.84 250 ILE A O 1
ATOM 2019 N N . GLU A 1 251 ? 0.918 -18.819 -36.707 1.00 41.31 251 GLU A N 1
ATOM 2020 C CA . GLU A 1 251 ? 0.866 -19.638 -37.913 1.00 41.31 251 GLU A CA 1
ATOM 2021 C C . GLU A 1 251 ? 2.055 -20.594 -37.889 1.00 41.31 251 GLU A C 1
ATOM 2023 O O . GLU A 1 251 ? 3.211 -20.194 -37.729 1.00 41.31 251 GLU A O 1
ATOM 2028 N N . ASP A 1 252 ? 1.716 -21.875 -37.989 1.00 47.31 252 ASP A N 1
ATOM 2029 C CA . ASP A 1 252 ? 2.630 -22.992 -38.129 1.00 47.31 252 ASP A CA 1
ATOM 2030 C C . ASP A 1 252 ? 3.527 -22.801 -39.354 1.00 47.31 252 ASP A C 1
ATOM 2032 O O . ASP A 1 252 ? 3.068 -22.509 -40.459 1.00 47.31 252 ASP A O 1
ATOM 2036 N N . SER A 1 253 ? 4.823 -23.043 -39.190 1.00 43.34 253 SER A N 1
ATOM 2037 C CA . SER A 1 253 ? 5.687 -23.385 -40.314 1.00 43.34 253 SER A CA 1
ATOM 2038 C C . SER A 1 253 ? 6.627 -24.503 -39.906 1.00 43.34 253 SER A C 1
ATOM 2040 O O . SER A 1 253 ? 7.355 -24.438 -38.917 1.00 43.34 253 SER A O 1
ATOM 2042 N N . GLN A 1 254 ? 6.485 -25.568 -40.680 1.00 41.41 254 GLN A N 1
ATOM 2043 C CA . GLN A 1 254 ? 7.101 -26.869 -40.561 1.00 41.41 254 GLN A CA 1
ATOM 2044 C C . GLN A 1 254 ? 8.632 -26.801 -40.652 1.00 41.41 254 GLN A C 1
ATOM 2046 O O . GLN A 1 254 ? 9.198 -26.049 -41.438 1.00 41.41 254 GLN A O 1
ATOM 2051 N N . THR A 1 255 ? 9.257 -27.659 -39.846 1.00 47.66 255 THR A N 1
ATOM 2052 C CA . THR A 1 255 ? 10.292 -28.629 -40.227 1.00 47.66 255 THR A CA 1
ATOM 2053 C C . THR A 1 255 ? 11.216 -28.265 -41.388 1.00 47.66 255 THR A C 1
ATOM 2055 O O . THR A 1 255 ? 10.796 -28.425 -42.525 1.00 47.66 255 THR A O 1
ATOM 2058 N N . ILE A 1 256 ? 12.504 -28.014 -41.107 1.00 41.25 256 ILE A N 1
ATOM 2059 C CA . ILE A 1 256 ? 13.627 -28.656 -41.822 1.00 41.25 256 ILE A CA 1
ATOM 2060 C C . ILE A 1 256 ? 14.769 -28.920 -40.819 1.00 41.25 256 ILE A C 1
ATOM 2062 O O . ILE A 1 256 ? 15.261 -28.007 -40.161 1.00 41.25 256 ILE A O 1
ATOM 2066 N N . CYS A 1 257 ? 15.140 -30.196 -40.689 1.00 47.31 257 CYS A N 1
ATOM 2067 C CA . CYS A 1 257 ? 16.336 -30.699 -40.012 1.00 47.31 257 CYS A CA 1
ATOM 2068 C C . CYS A 1 257 ? 17.607 -30.418 -40.830 1.00 47.31 257 CYS A C 1
ATOM 2070 O O . CYS A 1 257 ? 17.540 -30.399 -42.057 1.00 47.31 257 CYS A O 1
ATOM 2072 N N . GLY A 1 258 ? 18.766 -30.358 -40.170 1.00 44.22 258 GLY A N 1
ATOM 2073 C CA . GLY A 1 258 ? 20.060 -30.545 -40.831 1.00 44.22 258 GLY A CA 1
ATOM 2074 C C . GLY A 1 258 ? 21.250 -30.145 -39.962 1.00 44.22 258 GLY A C 1
ATOM 2075 O O . GLY A 1 258 ? 21.560 -28.961 -39.924 1.00 44.22 258 GLY A O 1
ATOM 2076 N N . ASP A 1 259 ? 21.822 -31.160 -39.304 1.00 42.75 259 ASP A N 1
ATOM 2077 C CA . ASP A 1 259 ? 23.181 -31.346 -38.745 1.00 42.75 259 ASP A CA 1
ATOM 2078 C C . ASP A 1 259 ? 23.896 -30.219 -37.974 1.00 42.75 259 ASP A C 1
ATOM 2080 O O . ASP A 1 259 ? 24.301 -29.196 -38.569 1.00 42.75 259 ASP A O 1
#

Sequence (259 aa):
MDLATKVEELIKLTTSLKQELEELRGKDGVNANLDELEKEMAGLKSEINELKYCLMKQNAKILALIHQLPRMRRKTVLGDVDANCPTEVQKKIQDYSKKFPIATIADLEEFEQSMNDNNTTEIVLILERLLFHKGVVRNIGSVLSTQVIMACNLDGMHGKQRLLKYTKFVDALFQAVYVEGYGLKSFHNDLRRGLKIVKNRVFKKRSERNTMKPRRNQLMDSDDEYDSNHCDEYEVDEDDSNQTESTIKIEDSQTICGD

Secondary structure (DSSP, 8-state):
--HHHHHHHHHHHHHHHHHHHHHHHTTHHHHHHHHHHHHHHHHHHHHHHHHHHHHHHHHHHHHHHHHHHHHHHHHHTTT---TTS-HHHHHHHHHHHTT-SB-SHHHHHHHHHH--TTTHHHHHHHHHHHHTTTHHHHHHHHHB-HHHHHHEESS--TT-EEGGG-HHHHHHHHHTT--TT--HHHHHHHHHHHHHHHHHHHHHHHHHHHHSS----------------------------------------------